Protein AF-A0A8H9ZBT8-F1 (afdb_monomer)

Radius of gyration: 23.03 Å; Cα contacts (8 Å, |Δi|>4): 481; chains: 1; bounding box: 63×52×61 Å

Secondary structure (DSSP, 8-state):
-HHHHHHHHHHHHHHHHHH---BHHHHHHHHIIIIIS-TT--SHHHHHHHHHHHHHHS--SSEEEEEE----S---EEEE--S-S-S---HHHHHHHHHHHHHHHHHHHHHHH-EEEEEEEE--SSSS-SEEEEEE--TT-SSHHHHH---EEEEEEHHHHHHHHHHHT-SSHHHHHHHHHHHHGGGTTTHHHHHHS-GGGTTTT-EEEEEEETTEEEEEEEEEEEPTTSSEEEEEEEEEEEEGGGS-TT----HHHHHHHHHHHHHHT-TTHHHHHHHHHHHHHHHHTSTT--EEEEEETTEEEEHHHHHHHHHHTPPP-------PPPPP----

pLDDT: mean 77.84, std 13.27, range [34.19, 95.75]

Nearest PDB structures (foldseek):
  3u0k-assembly1_B  TM=3.428E-01  e=1.970E+00  Entacmaea quadricolor
  1kzg-assembly1_A  TM=2.988E-01  e=3.067E+00  Mus musculus
  4k4h-assembly4_M  TM=2.087E-01  e=1.669E+00  Homo sapiens

Solvent-accessible surface area (backbone atoms only — not comparable to full-atom values): 19100 Å² total; per-residue (Å²): 122,70,65,64,44,52,52,51,17,47,51,39,42,54,50,44,60,67,69,53,68,21,31,44,69,62,49,51,51,53,48,41,62,69,61,66,70,45,97,80,59,82,45,48,68,52,42,53,52,50,48,56,53,48,62,74,74,40,89,65,59,38,53,73,44,82,35,72,43,44,87,63,92,71,62,56,74,44,66,43,56,84,70,75,88,79,64,89,68,50,74,69,54,52,50,51,49,53,51,50,51,52,52,46,53,51,49,51,52,53,39,76,65,31,63,43,56,40,33,45,22,36,53,78,52,84,72,71,63,73,30,35,33,32,34,51,77,51,55,80,45,92,45,61,69,52,43,64,61,64,52,53,58,31,34,42,34,54,70,31,46,26,51,41,20,44,74,71,65,49,85,43,50,66,60,35,46,63,49,48,54,68,39,54,59,60,50,72,65,47,37,59,27,65,71,69,49,66,65,91,78,34,58,98,80,31,39,67,35,52,40,45,33,95,66,25,32,37,36,31,37,38,40,78,43,80,35,101,78,75,47,77,32,54,44,32,40,42,71,36,64,45,52,52,90,73,44,56,96,91,43,74,68,49,64,65,62,56,49,50,41,52,51,46,32,44,48,73,46,40,94,56,33,69,65,52,50,52,49,52,49,51,54,52,52,56,46,61,69,36,90,68,42,78,45,51,30,28,35,58,80,90,42,78,41,58,38,65,62,54,50,52,52,52,72,68,69,62,79,63,80,46,66,73,75,78,78,70,75,72,77,76,77,76,77,127

Foldseek 3Di:
DLVVLLVLLLVQLVVQVVQQDFAPVVVLVVLCVLQVPDPPQQALVSSVVSVVVCVVVDPHSWDKDKEQLLDDLDKDKDFDFPDDPPDPDDPVRVVVVVVSVVVVVVSLVVSRPDIWMWIWHAYPDVPPPQKIFIWTQPSPDNDSVRRSPIDGLEIHHSVQLSVQCSPVVDNHSVVSVLQVVNQSSLSVLCQLLQVPPDQVQADPFAAWAWTDTPFWTWTKGWDWDQPPVRRTDIYIYGPHTDGPVRADPVQDDDPVVVQLLSSLSSLLSDPCNVVVLVVLVVVQVVSVPDPRGPFMWIDGSNDTDGSVVSSVSNVVSDRDGRDRPPPDPDPDPPPD

Sequence (336 aa):
MTNEKEVKAKTIVAQGLRDWRGTYTAFQEFAAQLLGSRKRITTVDKREDALRKALKTRKSDFFVQEVAFNFSRSMPIEGISNAPDDTPSSKAQQQRSAENEHKLNRHLHQVNTRRTHAFVVKNDSPTPANVLLVMIFKTHGTNTRELLSNHSVATISFHCLERIVERLGVETIEAAIKEILPALVWLESSGSELAVRPPYSFAAGGMKRHIPTPNGALLLTTTVAPSYYGKPQQDCTLVTWIHEKQFKKSQRVTRREFIFTHMVNYWLSDPNRTASLEGLRNDILAIESSHGVEEVTINLHGERFPAREFLAALEKGEYLDYVIDFERDAPAKRTA

Mean predicted aligned error: 10.09 Å

Structure (mmCIF, N/CA/C/O backbone):
data_AF-A0A8H9ZBT8-F1
#
_entry.id   AF-A0A8H9ZBT8-F1
#
loop_
_atom_site.group_PDB
_atom_site.id
_atom_site.type_symbol
_atom_site.label_atom_id
_atom_site.label_alt_id
_atom_site.label_comp_id
_atom_site.label_asym_id
_atom_site.label_entity_id
_atom_site.label_seq_id
_atom_site.pdbx_PDB_ins_code
_atom_site.Cartn_x
_atom_site.Cartn_y
_atom_site.Cartn_z
_atom_site.occupancy
_atom_site.B_iso_or_equiv
_atom_site.auth_seq_id
_atom_site.auth_comp_id
_atom_site.auth_asym_id
_atom_site.auth_atom_id
_atom_site.pdbx_PDB_model_num
ATOM 1 N N . MET A 1 1 ? -35.266 2.927 2.955 1.00 51.59 1 MET A N 1
ATOM 2 C CA . MET A 1 1 ? -34.438 1.697 2.979 1.00 51.59 1 MET A CA 1
ATOM 3 C C . MET A 1 1 ? -32.944 1.942 3.234 1.00 51.59 1 MET A C 1
ATOM 5 O O . MET A 1 1 ? -32.294 1.037 3.732 1.00 51.59 1 MET A O 1
ATOM 9 N N . THR A 1 2 ? -32.375 3.122 2.953 1.00 59.84 2 THR A N 1
ATOM 10 C CA . THR A 1 2 ? -30.961 3.463 3.256 1.00 59.84 2 THR A CA 1
ATOM 11 C C . THR A 1 2 ? -30.655 3.591 4.756 1.00 59.84 2 THR A C 1
ATOM 13 O O . THR A 1 2 ? -29.597 3.166 5.199 1.00 59.84 2 THR A O 1
ATOM 16 N N . ASN A 1 3 ? -31.605 4.084 5.556 1.00 77.25 3 ASN A N 1
ATOM 17 C CA . ASN A 1 3 ? -31.370 4.391 6.974 1.00 77.25 3 ASN A CA 1
ATOM 18 C C . ASN A 1 3 ? -31.152 3.140 7.859 1.00 77.25 3 ASN A C 1
ATOM 20 O O . ASN A 1 3 ? -30.338 3.152 8.773 1.00 77.25 3 ASN A O 1
ATOM 24 N N . GLU A 1 4 ? -31.825 2.022 7.565 1.00 85.62 4 GLU A N 1
ATOM 25 C CA . GLU A 1 4 ? -31.672 0.772 8.336 1.00 85.62 4 GLU A CA 1
ATOM 26 C C . GLU A 1 4 ? -30.294 0.126 8.141 1.00 85.62 4 GLU A C 1
ATOM 28 O O . GLU A 1 4 ? -29.705 -0.387 9.093 1.00 85.62 4 GLU A O 1
ATOM 33 N N . LYS A 1 5 ? -29.756 0.177 6.914 1.00 87.56 5 LYS A N 1
ATOM 34 C CA . LYS A 1 5 ? -28.416 -0.345 6.610 1.00 87.56 5 LYS A CA 1
ATOM 35 C C . LYS A 1 5 ? -27.331 0.482 7.288 1.00 87.56 5 LYS A C 1
ATOM 37 O O . LYS A 1 5 ? -26.413 -0.095 7.866 1.00 87.56 5 LYS A O 1
ATOM 42 N N . GLU A 1 6 ? -27.469 1.806 7.265 1.00 89.62 6 GLU A N 1
ATOM 43 C CA . GLU A 1 6 ? -26.547 2.721 7.937 1.00 89.62 6 GLU A CA 1
ATOM 44 C C . GLU A 1 6 ? -26.527 2.484 9.455 1.00 89.62 6 GLU A C 1
ATOM 46 O O . GLU A 1 6 ? -25.457 2.342 10.049 1.00 89.62 6 GLU A O 1
ATOM 51 N N . VAL A 1 7 ? -27.702 2.367 10.087 1.00 92.81 7 VAL A N 1
ATOM 52 C CA . VAL A 1 7 ? -27.806 2.068 11.525 1.00 92.81 7 VAL A CA 1
ATOM 53 C C . VAL A 1 7 ? -27.163 0.719 11.848 1.00 92.81 7 VAL A C 1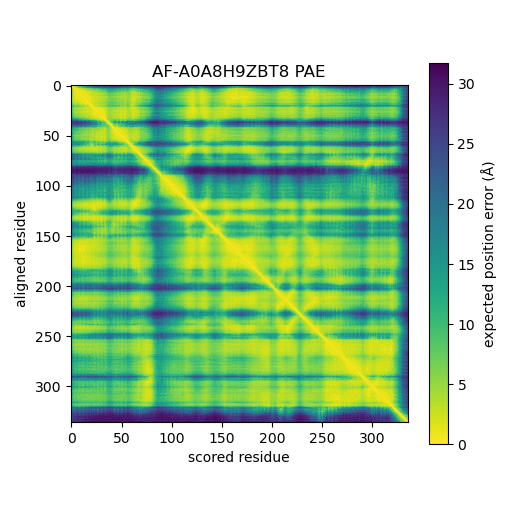
ATOM 55 O O . VAL A 1 7 ? -26.342 0.645 12.762 1.00 92.81 7 VAL A O 1
ATOM 58 N N . LYS A 1 8 ? -27.460 -0.330 11.068 1.00 94.44 8 LYS A N 1
ATOM 59 C CA . LYS A 1 8 ? -26.851 -1.656 11.253 1.00 94.44 8 LYS A CA 1
ATOM 60 C C . LYS A 1 8 ? -25.324 -1.593 11.149 1.00 94.44 8 LYS A C 1
ATOM 62 O O . LYS A 1 8 ? -24.638 -2.177 11.986 1.00 94.44 8 LYS A O 1
ATOM 67 N N . ALA A 1 9 ? -24.791 -0.870 10.164 1.00 94.75 9 ALA A N 1
ATOM 68 C CA . ALA A 1 9 ? -23.352 -0.729 9.974 1.00 94.75 9 ALA A CA 1
ATOM 69 C C . ALA A 1 9 ? -22.674 -0.031 11.162 1.00 94.75 9 ALA A C 1
ATOM 71 O O . ALA A 1 9 ? -21.680 -0.539 11.683 1.00 94.75 9 ALA A O 1
ATOM 72 N N . LYS A 1 10 ? -23.259 1.067 11.656 1.00 95.19 10 LYS A N 1
ATOM 73 C CA . LYS A 1 10 ? -22.793 1.753 12.872 1.00 95.19 10 LYS A CA 1
ATOM 74 C C . LYS A 1 10 ? -22.819 0.838 14.091 1.00 95.19 10 LYS A C 1
ATOM 76 O O . LYS A 1 10 ? -21.866 0.833 14.864 1.00 95.19 10 LYS A O 1
ATOM 81 N N . THR A 1 11 ? -23.868 0.029 14.262 1.00 95.00 11 THR A N 1
ATOM 82 C CA . THR A 1 11 ? -23.955 -0.937 15.368 1.00 95.00 11 THR A CA 1
ATOM 83 C C . THR A 1 11 ? -22.865 -2.003 15.288 1.00 95.00 11 THR A C 1
ATOM 85 O O . THR A 1 11 ? -22.221 -2.272 16.301 1.00 95.00 11 THR A O 1
ATOM 88 N N . ILE A 1 12 ? -22.618 -2.574 14.104 1.00 95.75 12 ILE A N 1
ATOM 89 C CA . ILE A 1 12 ? -21.541 -3.555 13.885 1.00 95.75 12 ILE A CA 1
ATOM 90 C C . ILE A 1 12 ? -20.184 -2.939 14.235 1.00 95.75 12 ILE A C 1
ATOM 92 O O . ILE A 1 12 ? -19.406 -3.539 14.976 1.00 95.75 12 ILE A O 1
ATOM 96 N N . VAL A 1 13 ? -19.917 -1.724 13.746 1.00 94.31 13 VAL A N 1
ATOM 97 C CA . VAL A 1 13 ? -18.649 -1.031 13.998 1.00 94.31 13 VAL A CA 1
ATOM 98 C C . VAL A 1 13 ? -18.485 -0.698 15.477 1.00 94.31 13 VAL A C 1
ATOM 100 O O . VAL A 1 13 ? -17.463 -1.035 16.067 1.00 94.31 13 VAL A O 1
ATOM 103 N N . ALA A 1 14 ? -19.505 -0.122 16.113 1.00 93.25 14 ALA A N 1
ATOM 104 C CA . ALA A 1 14 ? -19.476 0.194 17.536 1.00 93.25 14 ALA A CA 1
ATOM 105 C C . ALA A 1 14 ? -19.292 -1.057 18.410 1.00 93.25 14 ALA A C 1
ATOM 107 O O . ALA A 1 14 ? -18.534 -1.017 19.378 1.00 93.25 14 ALA A O 1
ATOM 108 N N . GLN A 1 15 ? -19.951 -2.173 18.078 1.00 92.38 15 GLN A N 1
ATOM 109 C CA . GLN A 1 15 ? -19.767 -3.435 18.791 1.00 92.38 15 GLN A CA 1
ATOM 110 C C . GLN A 1 15 ? -18.338 -3.958 18.626 1.00 92.38 15 GLN A C 1
ATOM 112 O O . GLN A 1 15 ? -17.660 -4.175 19.626 1.00 92.38 15 GLN A O 1
ATOM 117 N N . GLY A 1 16 ? -17.850 -4.060 17.386 1.00 90.94 16 GLY A N 1
ATOM 118 C CA . GLY A 1 16 ? -16.492 -4.529 17.115 1.00 90.94 16 GLY A CA 1
ATOM 119 C C . GLY A 1 16 ? -15.426 -3.684 17.818 1.00 90.94 16 GLY A C 1
ATOM 120 O O . GLY A 1 16 ? -14.489 -4.222 18.394 1.00 90.94 16 GLY A O 1
ATOM 121 N N . LEU A 1 17 ? -15.594 -2.359 17.857 1.00 89.56 17 LEU A N 1
ATOM 122 C CA . LEU A 1 17 ? -14.667 -1.440 18.530 1.00 89.56 17 LEU A CA 1
ATOM 123 C C . LEU A 1 17 ? -14.730 -1.483 20.064 1.00 89.56 17 LEU A C 1
ATOM 125 O O . LEU A 1 17 ? -13.748 -1.108 20.718 1.00 89.56 17 LEU A O 1
ATOM 129 N N . ARG A 1 18 ? -15.870 -1.885 20.643 1.00 87.94 18 ARG A N 1
ATOM 130 C CA . ARG A 1 18 ? -15.997 -2.161 22.085 1.00 87.94 18 ARG A CA 1
ATOM 131 C C . ARG A 1 18 ? -15.272 -3.446 22.459 1.00 87.94 18 ARG A C 1
ATOM 133 O O . ARG A 1 18 ? -14.602 -3.479 23.487 1.00 87.94 18 ARG A O 1
ATOM 140 N N . ASP A 1 19 ? -15.371 -4.456 21.604 1.00 86.50 19 ASP A N 1
ATOM 141 C CA . ASP A 1 19 ? -14.730 -5.754 21.815 1.00 86.50 19 ASP A CA 1
ATOM 142 C C . ASP A 1 19 ? -13.229 -5.731 21.465 1.00 86.50 19 ASP A C 1
ATOM 144 O O . ASP A 1 19 ? -12.475 -6.610 21.888 1.00 86.50 19 ASP A O 1
ATOM 148 N N . TRP A 1 20 ? -12.771 -4.699 20.745 1.00 87.75 20 TRP A N 1
ATOM 149 C CA . TRP A 1 20 ? -11.373 -4.507 20.367 1.00 87.75 20 TRP A CA 1
ATOM 150 C C . TRP A 1 20 ? -10.491 -4.144 21.563 1.00 87.75 20 TRP A C 1
ATOM 152 O O . TRP A 1 20 ? -10.531 -3.023 22.078 1.00 87.75 20 TRP A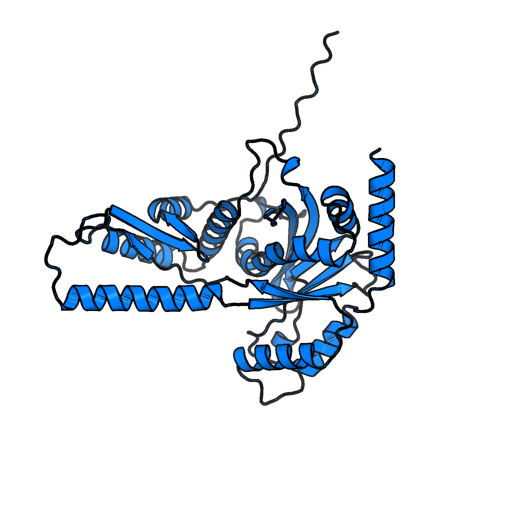 O 1
ATOM 162 N N . ARG A 1 21 ? -9.648 -5.089 21.984 1.00 83.44 21 ARG A N 1
ATOM 163 C CA . ARG A 1 21 ? -8.762 -4.927 23.149 1.00 83.44 21 ARG A CA 1
ATOM 164 C C . ARG A 1 21 ? -7.388 -4.378 22.799 1.00 83.44 21 ARG A C 1
ATOM 166 O O . ARG A 1 21 ? -6.763 -3.715 23.619 1.00 83.44 21 ARG A O 1
ATOM 173 N N . GLY A 1 22 ? -6.915 -4.640 21.588 1.00 87.00 22 GLY A N 1
ATOM 174 C CA . GLY A 1 22 ? -5.563 -4.305 21.188 1.00 87.00 22 GLY A CA 1
ATOM 175 C C . GLY A 1 22 ? -5.353 -2.811 20.956 1.00 87.00 22 GLY A C 1
ATOM 176 O O . GLY A 1 22 ? -5.831 -2.279 19.954 1.00 87.00 22 GLY A O 1
ATOM 177 N N . THR A 1 23 ? -4.597 -2.150 21.835 1.00 90.06 23 THR A N 1
ATOM 178 C CA . THR A 1 23 ? -4.206 -0.735 21.711 1.00 90.06 23 THR A CA 1
ATOM 179 C C . THR A 1 23 ? -2.813 -0.523 21.106 1.00 90.06 23 THR A C 1
ATOM 181 O O . THR A 1 23 ? -1.994 -1.438 21.019 1.00 90.06 23 THR A O 1
ATOM 184 N N . TYR A 1 24 ? -2.510 0.706 20.696 1.00 88.25 24 TYR A N 1
ATOM 185 C CA . TYR A 1 24 ? -1.180 1.059 20.205 1.00 88.25 24 TYR A CA 1
ATOM 186 C C . TYR A 1 24 ? -0.081 0.845 21.257 1.00 88.25 24 TYR A C 1
ATOM 188 O O . TYR A 1 24 ? 0.950 0.254 20.932 1.00 88.25 24 TYR A O 1
ATOM 196 N N . THR A 1 25 ? -0.315 1.217 22.520 1.00 88.38 25 THR A N 1
ATOM 197 C CA . THR A 1 25 ? 0.651 0.985 23.611 1.00 88.38 25 THR A CA 1
ATOM 198 C C . THR A 1 25 ? 0.986 -0.498 23.772 1.00 88.38 25 THR A C 1
ATOM 200 O O . THR A 1 25 ? 2.156 -0.881 23.767 1.00 88.38 25 THR A O 1
ATOM 203 N N . ALA A 1 26 ? -0.027 -1.367 23.818 1.00 89.00 26 ALA A N 1
ATOM 204 C CA . ALA A 1 26 ? 0.198 -2.802 23.973 1.00 89.00 26 ALA A CA 1
ATOM 205 C C . ALA A 1 26 ? 0.913 -3.414 22.745 1.00 89.00 26 ALA A C 1
ATOM 207 O O . ALA A 1 26 ? 1.705 -4.351 22.876 1.00 89.00 26 ALA A O 1
ATOM 208 N N . PHE A 1 27 ? 0.704 -2.858 21.545 1.00 88.25 27 PHE A N 1
ATOM 209 C CA . PHE A 1 27 ? 1.478 -3.233 20.360 1.00 88.25 27 PHE A CA 1
ATOM 210 C C . PHE A 1 27 ? 2.952 -2.819 20.474 1.00 88.25 27 PHE A C 1
ATOM 212 O O . PHE A 1 27 ? 3.837 -3.600 20.115 1.00 88.25 27 PHE A O 1
ATOM 219 N N . GLN A 1 28 ? 3.243 -1.623 20.996 1.00 85.06 28 GLN A N 1
ATOM 220 C CA . GLN A 1 28 ? 4.621 -1.186 21.232 1.00 85.06 28 GLN A CA 1
ATOM 221 C C . GLN A 1 28 ? 5.340 -2.097 22.234 1.00 85.06 28 GLN A C 1
ATOM 223 O O . GLN A 1 28 ? 6.484 -2.488 21.991 1.00 85.06 28 GLN A O 1
ATOM 228 N N . GLU A 1 29 ? 4.668 -2.500 23.313 1.00 86.62 29 GLU A N 1
ATOM 229 C CA . GLU A 1 29 ? 5.202 -3.465 24.279 1.00 86.62 29 GLU A CA 1
ATOM 230 C C . GLU A 1 29 ? 5.464 -4.831 23.636 1.00 86.62 29 GLU A C 1
ATOM 232 O O . GLU A 1 29 ? 6.538 -5.412 23.820 1.00 86.62 29 GLU A O 1
ATOM 237 N N . PHE A 1 30 ? 4.523 -5.329 22.827 1.00 85.44 30 PHE A N 1
ATOM 238 C CA . PHE A 1 30 ? 4.699 -6.562 22.062 1.00 85.44 30 PHE A CA 1
ATOM 239 C C . PHE A 1 30 ? 5.928 -6.486 21.140 1.00 85.44 30 PHE A C 1
ATOM 241 O O . PHE A 1 30 ? 6.765 -7.396 21.141 1.00 85.44 30 PHE A O 1
ATOM 248 N N . ALA A 1 31 ? 6.088 -5.382 20.405 1.00 82.12 31 ALA A N 1
ATOM 249 C CA . ALA A 1 31 ? 7.236 -5.151 19.534 1.00 82.12 31 ALA A CA 1
ATOM 250 C C . ALA A 1 31 ? 8.559 -5.083 20.312 1.00 82.12 31 ALA A C 1
ATOM 252 O O . ALA A 1 31 ? 9.543 -5.716 19.915 1.00 82.12 31 ALA A O 1
ATOM 253 N N . ALA A 1 32 ? 8.580 -4.374 21.444 1.00 80.69 32 ALA A N 1
ATOM 254 C CA . ALA A 1 32 ? 9.739 -4.271 22.326 1.00 80.69 32 ALA A CA 1
ATOM 255 C C . ALA A 1 32 ? 10.151 -5.630 22.900 1.00 80.69 32 ALA A C 1
ATOM 257 O O . ALA A 1 32 ? 11.335 -5.971 22.899 1.00 80.69 32 ALA A O 1
ATOM 258 N N . GLN A 1 33 ? 9.191 -6.453 23.322 1.00 81.31 33 GLN A N 1
ATOM 259 C CA . GLN A 1 33 ? 9.476 -7.803 23.804 1.00 81.31 33 GLN A CA 1
ATOM 260 C C . GLN A 1 33 ? 10.058 -8.692 22.704 1.00 81.31 33 GLN A C 1
ATOM 262 O O . GLN A 1 33 ? 10.997 -9.449 22.962 1.00 81.31 33 GLN A O 1
ATOM 267 N N . LEU A 1 34 ? 9.530 -8.602 21.482 1.00 78.69 34 LEU A N 1
ATOM 268 C CA . LEU A 1 34 ? 9.963 -9.436 20.366 1.00 78.69 34 LEU A CA 1
ATOM 269 C C . LEU A 1 34 ? 11.353 -9.045 19.839 1.00 78.69 34 LEU A C 1
ATOM 271 O O . LEU A 1 34 ? 12.187 -9.922 19.600 1.00 78.69 34 LEU A O 1
ATOM 275 N N . LEU A 1 35 ? 11.598 -7.742 19.664 1.00 73.00 35 LEU A N 1
ATOM 276 C CA . LEU A 1 35 ? 12.771 -7.208 18.960 1.00 73.00 35 LEU A CA 1
ATOM 277 C C . LEU A 1 35 ? 13.824 -6.595 19.890 1.00 73.00 35 LEU A C 1
ATOM 279 O O . LEU A 1 35 ? 15.009 -6.614 19.566 1.00 73.00 35 LEU A O 1
ATOM 283 N N . GLY A 1 36 ? 13.425 -6.083 21.054 1.00 62.28 36 GLY A N 1
ATOM 284 C CA . GLY A 1 36 ? 14.324 -5.428 22.009 1.00 62.28 36 GLY A CA 1
ATOM 285 C C . GLY A 1 36 ? 15.162 -6.392 22.852 1.00 62.28 36 GLY A C 1
ATOM 286 O O . GLY A 1 36 ? 16.247 -6.032 23.300 1.00 62.28 36 GLY A O 1
ATOM 287 N N . SER A 1 37 ? 14.701 -7.631 23.048 1.00 55.72 37 SER A N 1
ATOM 288 C CA . SER A 1 37 ? 15.274 -8.551 24.045 1.00 55.72 37 SER A CA 1
ATOM 289 C C . SER A 1 37 ? 16.253 -9.601 23.493 1.00 55.72 37 SER A C 1
ATOM 291 O O . SER A 1 37 ? 16.840 -10.359 24.266 1.00 55.72 37 SER A O 1
ATOM 293 N N . ARG A 1 38 ? 16.475 -9.688 22.171 1.00 58.94 38 ARG A N 1
ATOM 294 C CA . ARG A 1 38 ? 17.192 -10.834 21.574 1.00 58.94 38 ARG A CA 1
ATOM 295 C C . ARG A 1 38 ? 18.427 -10.437 20.767 1.00 58.94 38 ARG A C 1
ATOM 297 O O . ARG A 1 38 ? 18.369 -10.314 19.548 1.00 58.94 38 ARG A O 1
ATOM 304 N N . LYS A 1 39 ? 19.595 -10.440 21.430 1.00 56.28 39 LYS A N 1
ATOM 305 C CA . LYS A 1 39 ? 20.943 -10.326 20.813 1.00 56.28 39 LYS A CA 1
ATOM 306 C C . LYS A 1 39 ? 21.209 -11.312 19.650 1.00 56.28 39 LYS A C 1
ATOM 308 O O . LYS A 1 39 ? 22.170 -11.135 18.915 1.00 56.28 39 LYS A O 1
ATOM 313 N N . ARG A 1 40 ? 20.389 -12.364 19.484 1.00 58.47 40 ARG A N 1
ATOM 314 C CA . ARG A 1 40 ? 20.555 -13.433 18.475 1.00 58.47 40 ARG A CA 1
ATOM 315 C C . ARG A 1 40 ? 19.669 -13.296 17.226 1.00 58.47 40 ARG A C 1
ATOM 317 O O . ARG A 1 40 ? 19.820 -14.099 16.305 1.00 58.47 40 ARG A O 1
ATOM 324 N N . ILE A 1 41 ? 18.755 -12.322 17.171 1.00 67.62 41 ILE A N 1
ATOM 325 C CA . ILE A 1 41 ? 17.895 -12.095 15.998 1.00 67.62 41 ILE A CA 1
ATOM 326 C C . ILE A 1 41 ? 18.494 -10.982 15.124 1.00 67.62 41 ILE A C 1
ATOM 328 O O . ILE A 1 41 ? 18.057 -9.830 15.125 1.00 67.62 41 ILE A O 1
ATOM 332 N N . THR A 1 42 ? 19.540 -11.341 14.386 1.00 69.81 42 THR A N 1
ATOM 333 C CA . THR A 1 42 ? 20.330 -10.398 13.582 1.00 69.81 42 THR A CA 1
ATOM 334 C C . THR A 1 42 ? 19.860 -10.264 12.136 1.00 69.81 42 THR A C 1
ATOM 336 O O . THR A 1 42 ? 20.153 -9.251 11.511 1.00 69.81 42 THR A O 1
ATOM 339 N N . THR A 1 43 ? 19.125 -11.244 11.602 1.00 75.38 43 THR A N 1
ATOM 340 C CA . THR A 1 43 ? 18.682 -11.262 10.198 1.00 75.38 43 THR A CA 1
ATOM 341 C C . THR A 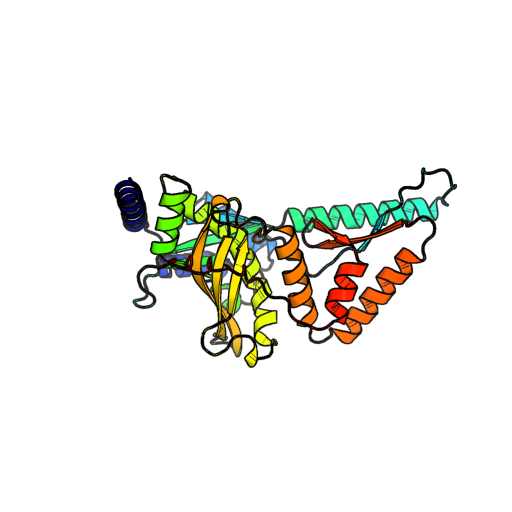1 43 ? 17.180 -11.030 10.076 1.00 75.38 43 THR A C 1
ATOM 343 O O . THR A 1 43 ? 16.427 -11.370 10.989 1.00 75.38 43 THR A O 1
ATOM 346 N N . VAL A 1 44 ? 16.749 -10.484 8.934 1.00 74.25 44 VAL A N 1
ATOM 347 C CA . VAL A 1 44 ? 15.331 -10.274 8.589 1.00 74.25 44 VAL A CA 1
ATOM 348 C C . VAL A 1 44 ? 14.540 -11.576 8.738 1.00 74.25 44 VAL A C 1
ATOM 350 O O . VAL A 1 44 ? 13.566 -11.605 9.483 1.00 74.25 44 VAL A O 1
ATOM 353 N N . ASP A 1 45 ? 15.029 -12.676 8.160 1.00 76.38 45 ASP A N 1
ATOM 354 C CA . ASP A 1 45 ? 14.353 -13.981 8.214 1.00 76.38 45 ASP A CA 1
ATOM 355 C C . ASP A 1 45 ? 14.136 -14.471 9.650 1.00 76.38 45 ASP A C 1
ATOM 357 O O . ASP A 1 45 ? 13.050 -14.916 10.015 1.00 76.38 45 ASP A O 1
ATOM 361 N N . LYS A 1 46 ? 15.142 -14.315 10.523 1.00 80.81 46 LYS A N 1
ATOM 362 C CA . LYS A 1 46 ? 15.010 -14.689 11.939 1.00 80.81 46 LYS A CA 1
ATOM 363 C C . LYS A 1 46 ? 13.992 -13.811 12.672 1.00 80.81 46 LYS A C 1
ATOM 365 O O . LYS A 1 46 ? 13.386 -14.285 13.634 1.00 80.81 46 LYS A O 1
ATOM 370 N N . ARG A 1 47 ? 13.832 -12.541 12.272 1.00 78.62 47 ARG A N 1
ATOM 371 C CA . ARG A 1 47 ? 12.834 -11.615 12.846 1.00 78.62 47 ARG A CA 1
ATOM 372 C C . ARG A 1 47 ? 11.430 -12.028 12.429 1.00 78.62 47 ARG A C 1
ATOM 374 O O . ARG A 1 47 ? 10.579 -12.172 13.302 1.00 78.62 47 ARG A O 1
ATOM 381 N N . GLU A 1 48 ? 11.222 -12.293 11.142 1.00 79.44 48 GLU A N 1
ATOM 382 C CA . GLU A 1 48 ? 9.951 -12.793 10.600 1.00 79.44 48 GLU A CA 1
ATOM 383 C C . GLU A 1 48 ? 9.555 -14.137 11.234 1.00 79.44 48 GLU A C 1
ATOM 385 O O . GLU A 1 48 ? 8.427 -14.310 11.695 1.00 79.44 48 GLU A O 1
ATOM 390 N N . ASP A 1 49 ? 10.497 -15.075 11.369 1.00 81.12 49 ASP A N 1
ATOM 391 C CA . ASP A 1 49 ? 10.243 -16.364 12.019 1.00 81.12 49 ASP A CA 1
ATOM 392 C C . ASP A 1 49 ? 9.889 -16.219 13.502 1.00 81.12 49 ASP A C 1
ATOM 394 O O . ASP A 1 49 ? 9.012 -16.921 14.019 1.00 81.12 49 ASP A O 1
ATOM 398 N N . ALA A 1 50 ? 10.569 -15.318 14.215 1.00 82.56 50 ALA A N 1
ATOM 399 C CA . ALA A 1 50 ? 10.251 -15.031 15.607 1.00 82.56 50 ALA A CA 1
ATOM 400 C C . ALA A 1 50 ? 8.854 -14.415 15.742 1.00 82.56 50 ALA A C 1
ATOM 402 O O . ALA A 1 50 ? 8.114 -14.815 16.644 1.00 82.56 50 ALA A O 1
ATOM 403 N N . LEU A 1 51 ? 8.486 -13.502 14.839 1.00 83.50 51 LEU A N 1
ATOM 404 C CA . LEU A 1 51 ? 7.156 -12.905 14.780 1.00 83.50 51 LEU A CA 1
ATOM 405 C C . LEU A 1 51 ? 6.088 -13.976 14.550 1.00 83.50 51 LEU A C 1
ATOM 407 O O . LEU A 1 51 ? 5.182 -14.118 15.369 1.00 83.50 51 LEU A O 1
ATOM 411 N N . ARG A 1 52 ? 6.244 -14.817 13.521 1.00 84.44 52 ARG A N 1
ATOM 412 C CA . ARG A 1 52 ? 5.325 -15.931 13.227 1.00 84.44 52 ARG A CA 1
ATOM 413 C C . ARG A 1 52 ? 5.154 -16.875 14.418 1.00 84.44 52 ARG A C 1
ATOM 415 O O . ARG A 1 52 ? 4.037 -17.281 14.734 1.00 84.44 52 ARG A O 1
ATOM 422 N N . LYS A 1 53 ? 6.243 -17.217 15.118 1.00 85.44 53 LYS A N 1
ATOM 423 C CA . LYS A 1 53 ? 6.185 -18.044 16.339 1.00 85.44 53 LYS A CA 1
ATOM 424 C C . LYS A 1 53 ? 5.449 -17.341 17.480 1.00 85.44 53 LYS A C 1
ATOM 426 O O . LYS A 1 53 ? 4.673 -17.985 18.184 1.00 85.44 53 LYS A O 1
ATOM 431 N N . ALA A 1 54 ? 5.667 -16.040 17.666 1.00 84.56 54 ALA A N 1
ATOM 432 C CA . ALA A 1 54 ? 4.990 -15.265 18.702 1.00 84.56 54 ALA A CA 1
ATOM 433 C C . ALA A 1 54 ? 3.477 -15.190 18.449 1.00 84.56 54 ALA A C 1
ATOM 435 O O . ALA A 1 54 ? 2.700 -15.435 19.366 1.00 84.56 54 ALA A O 1
ATOM 436 N N . LEU A 1 55 ? 3.063 -14.957 17.200 1.00 83.75 55 LEU A N 1
ATOM 437 C CA . LEU A 1 55 ? 1.649 -14.897 16.811 1.00 83.75 55 LEU A CA 1
ATOM 438 C C . LEU A 1 55 ? 0.927 -16.247 16.929 1.00 83.75 55 LEU A C 1
ATOM 440 O O . LEU A 1 55 ? -0.264 -16.279 17.210 1.00 83.75 55 LEU A O 1
ATOM 444 N N . LYS A 1 56 ? 1.635 -17.372 16.755 1.00 81.75 56 LYS A N 1
ATOM 445 C CA . LYS A 1 56 ? 1.066 -18.716 16.975 1.00 81.75 56 LYS A CA 1
ATOM 446 C C . LYS A 1 56 ? 0.891 -19.068 18.451 1.00 81.75 56 LYS A C 1
ATOM 448 O O . LYS A 1 56 ? 0.025 -19.866 18.787 1.00 81.75 56 LYS A O 1
ATOM 453 N N . THR A 1 57 ? 1.749 -18.537 19.318 1.00 74.75 57 THR A N 1
ATOM 454 C CA . THR A 1 57 ? 1.802 -18.918 20.740 1.00 74.75 57 THR A CA 1
ATOM 455 C C . THR A 1 57 ? 1.028 -17.971 21.646 1.00 74.75 57 THR A C 1
ATOM 457 O O . THR A 1 57 ? 0.596 -18.379 22.720 1.00 74.75 57 THR A O 1
ATOM 460 N N . ARG A 1 58 ? 0.836 -16.717 21.233 1.00 68.06 58 ARG A N 1
ATOM 461 C CA . ARG A 1 58 ? 0.087 -15.711 21.984 1.00 68.06 58 ARG A CA 1
ATOM 462 C C . ARG A 1 58 ? -1.191 -15.372 21.234 1.00 68.06 58 ARG A C 1
ATOM 464 O O . ARG A 1 58 ? -1.133 -14.982 20.071 1.00 68.06 58 ARG A O 1
ATOM 471 N N . LYS A 1 59 ? -2.339 -15.465 21.909 1.00 66.19 59 LYS A N 1
ATOM 472 C CA . LYS A 1 59 ? -3.568 -14.854 21.399 1.00 66.19 59 LYS A CA 1
ATOM 473 C C . LYS A 1 59 ? -3.322 -13.344 21.357 1.00 66.19 59 LYS A C 1
ATOM 475 O O . LYS A 1 59 ? -3.082 -12.736 22.393 1.00 66.19 59 LYS A O 1
ATOM 480 N N . SER A 1 60 ? -3.267 -12.782 20.155 1.00 66.44 60 SER A N 1
ATOM 481 C CA . SER A 1 60 ? -3.078 -11.347 19.960 1.00 66.44 60 SER A CA 1
ATOM 482 C C . SER A 1 60 ? -4.380 -10.627 20.297 1.00 66.44 60 SER A C 1
ATOM 484 O O . SER A 1 60 ? -5.430 -10.991 19.770 1.00 66.44 60 SER A O 1
ATOM 486 N N . ASP A 1 61 ? -4.307 -9.602 21.144 1.00 82.62 61 ASP A N 1
ATOM 487 C CA . ASP A 1 61 ? -5.432 -8.687 21.383 1.00 82.62 61 ASP A CA 1
ATOM 488 C C . ASP A 1 61 ? -5.655 -7.729 20.197 1.00 82.62 61 ASP A C 1
ATOM 490 O O . ASP A 1 61 ? -6.682 -7.056 20.116 1.00 82.62 61 ASP A O 1
ATOM 494 N N . PHE A 1 62 ? -4.701 -7.676 19.263 1.00 85.81 62 PHE A N 1
ATOM 495 C CA . PHE A 1 62 ? -4.769 -6.918 18.013 1.00 85.81 62 PHE A CA 1
ATOM 496 C C . PHE A 1 62 ? -5.164 -7.828 16.851 1.00 85.81 62 PHE A C 1
ATOM 498 O O . PHE A 1 62 ? -4.754 -8.994 16.802 1.00 85.81 62 PHE A O 1
ATOM 505 N N . PHE A 1 63 ? -5.853 -7.272 15.856 1.00 88.88 63 PHE A N 1
ATOM 506 C CA . PHE A 1 63 ? -6.018 -7.950 14.576 1.00 88.88 63 PHE A CA 1
ATOM 507 C C . PHE A 1 63 ? -4.688 -7.980 13.827 1.00 88.88 63 PHE A C 1
ATOM 509 O O . PHE A 1 63 ? -3.997 -6.965 13.725 1.00 88.88 63 PHE A O 1
ATOM 516 N N . VAL A 1 64 ? -4.349 -9.146 13.287 1.00 88.25 64 VAL A N 1
ATOM 517 C CA . VAL A 1 64 ? -3.138 -9.361 12.499 1.00 88.25 64 VAL A CA 1
ATOM 518 C C . VAL A 1 64 ? -3.487 -10.101 11.219 1.00 88.25 64 VAL A C 1
ATOM 520 O O . VAL A 1 64 ? -4.244 -11.073 11.232 1.00 88.25 64 VAL A O 1
ATOM 523 N N . GLN A 1 65 ? -2.912 -9.649 10.113 1.00 87.44 65 GLN A N 1
ATOM 524 C CA . GLN A 1 65 ? -3.041 -10.307 8.825 1.00 87.44 65 GLN A CA 1
ATOM 525 C C . GLN A 1 65 ? -1.704 -10.293 8.097 1.00 87.44 65 GLN A C 1
ATOM 527 O O . GLN A 1 65 ? -1.042 -9.262 7.985 1.00 87.44 65 GLN A O 1
ATOM 532 N N . GLU A 1 66 ? -1.327 -11.451 7.567 1.00 85.00 66 GLU A N 1
ATOM 533 C CA . GLU A 1 66 ? -0.236 -11.549 6.609 1.00 85.00 66 GLU A CA 1
ATOM 534 C C . GLU A 1 66 ? -0.727 -11.020 5.251 1.00 85.00 66 GLU A C 1
ATOM 536 O O . GLU A 1 66 ? -1.730 -11.484 4.702 1.00 85.00 66 GLU A O 1
ATOM 541 N N . VAL A 1 67 ? -0.046 -10.006 4.726 1.00 81.06 67 VAL A N 1
ATOM 542 C CA . VAL A 1 67 ? -0.387 -9.317 3.478 1.00 81.06 67 VAL A CA 1
ATOM 543 C C . VAL A 1 67 ? 0.750 -9.459 2.472 1.00 81.06 67 VAL A C 1
ATOM 545 O O . VAL A 1 67 ? 1.918 -9.579 2.841 1.00 81.06 67 VAL A O 1
ATOM 548 N N . ALA A 1 68 ? 0.404 -9.492 1.182 1.00 76.81 68 ALA A N 1
ATOM 549 C CA . ALA A 1 68 ? 1.394 -9.486 0.106 1.00 76.81 68 ALA A CA 1
ATOM 550 C C . ALA A 1 68 ? 2.240 -8.211 0.195 1.00 76.81 68 ALA A C 1
ATOM 552 O O . ALA A 1 68 ? 1.686 -7.120 0.095 1.00 76.81 68 ALA A O 1
ATOM 553 N N . PHE A 1 69 ? 3.554 -8.352 0.366 1.00 71.12 69 PHE A N 1
ATOM 554 C CA . PHE A 1 69 ? 4.496 -7.238 0.292 1.00 71.12 69 PHE A CA 1
ATOM 555 C C . PHE A 1 69 ? 5.372 -7.450 -0.930 1.00 71.12 69 PHE A C 1
ATOM 557 O O . PHE A 1 69 ? 6.492 -7.950 -0.847 1.00 71.12 69 PHE A O 1
ATOM 564 N N . ASN A 1 70 ? 4.836 -7.109 -2.096 1.00 63.19 70 ASN A N 1
ATOM 565 C CA . ASN A 1 70 ? 5.514 -7.417 -3.349 1.00 63.19 70 ASN A CA 1
ATOM 566 C C . ASN A 1 70 ? 6.523 -6.335 -3.745 1.00 63.19 70 ASN A C 1
ATOM 568 O O . ASN A 1 70 ? 7.022 -6.391 -4.863 1.00 63.19 70 ASN A O 1
ATOM 572 N N . PHE A 1 71 ? 6.847 -5.361 -2.885 1.00 59.88 71 PHE A N 1
ATOM 573 C CA . PHE A 1 71 ? 7.718 -4.261 -3.283 1.00 59.88 71 PHE A CA 1
ATOM 574 C C . PHE A 1 71 ? 9.159 -4.742 -3.537 1.00 59.88 71 PHE A C 1
ATOM 576 O O . PHE A 1 71 ? 9.881 -5.169 -2.631 1.00 59.88 71 PHE A O 1
ATOM 583 N N . SER A 1 72 ? 9.576 -4.681 -4.800 1.00 62.69 72 SER A N 1
ATOM 584 C CA . SER A 1 72 ? 10.943 -4.889 -5.254 1.00 62.69 72 SER A CA 1
ATOM 585 C C . SER A 1 72 ? 11.352 -3.732 -6.150 1.00 62.69 72 SER A C 1
ATOM 587 O O . SER A 1 72 ? 10.569 -3.278 -6.977 1.00 62.69 72 SER A O 1
ATOM 589 N N . ARG A 1 73 ? 12.598 -3.283 -5.992 1.00 63.81 73 ARG A N 1
ATOM 590 C CA . ARG A 1 73 ? 13.216 -2.285 -6.878 1.00 63.81 73 ARG A CA 1
ATOM 591 C C . ARG A 1 73 ? 13.670 -2.888 -8.204 1.00 63.81 73 ARG A C 1
ATOM 593 O O . ARG A 1 73 ? 13.943 -2.158 -9.146 1.00 63.81 73 ARG A O 1
ATOM 600 N N . SER A 1 74 ? 13.809 -4.210 -8.258 1.00 68.25 74 SER A N 1
ATOM 601 C CA . SER A 1 74 ? 14.164 -4.905 -9.489 1.00 68.25 74 SER A CA 1
ATOM 602 C C . SER A 1 74 ? 12.977 -4.930 -10.439 1.00 68.25 74 SER A C 1
ATOM 604 O O . SER A 1 74 ? 11.859 -5.259 -10.044 1.00 68.25 74 SER A O 1
ATOM 606 N N . MET A 1 75 ? 13.263 -4.647 -11.701 1.00 76.69 75 MET A N 1
ATOM 607 C CA . MET A 1 75 ? 12.310 -4.732 -12.797 1.00 76.69 75 MET A CA 1
ATOM 608 C C . MET A 1 75 ? 12.922 -5.658 -13.841 1.00 76.69 75 MET A C 1
ATOM 610 O O . MET A 1 75 ? 13.710 -5.203 -14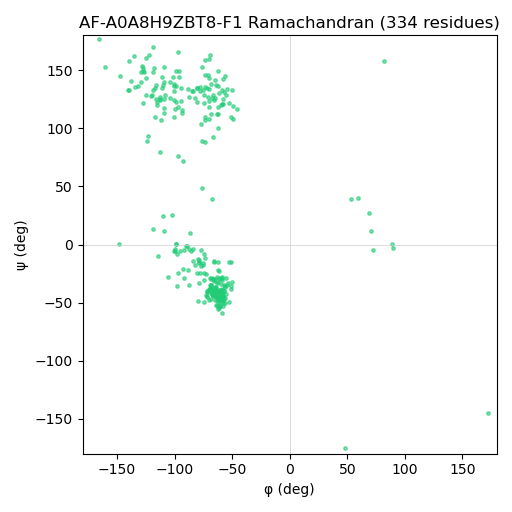.668 1.00 76.69 75 MET A O 1
ATOM 614 N N . PRO A 1 76 ? 12.676 -6.972 -13.754 1.00 81.31 76 PRO A N 1
ATOM 615 C CA . PRO A 1 76 ? 13.119 -7.885 -14.793 1.00 81.31 76 PRO A CA 1
ATOM 616 C C . PRO A 1 76 ? 12.590 -7.430 -16.154 1.00 81.31 76 PRO A C 1
ATOM 618 O O . PRO A 1 76 ? 11.411 -7.092 -16.268 1.00 81.31 76 PRO A O 1
ATOM 621 N N . ILE A 1 77 ? 13.466 -7.426 -17.155 1.00 84.56 77 ILE A N 1
ATOM 622 C CA . ILE A 1 77 ? 13.142 -7.092 -18.541 1.00 84.56 77 ILE A CA 1
ATOM 623 C C . ILE A 1 77 ? 13.188 -8.396 -19.339 1.00 84.56 77 ILE A C 1
ATOM 625 O O . ILE A 1 77 ? 14.150 -9.159 -19.236 1.00 84.56 77 ILE A O 1
ATOM 629 N N . GLU A 1 78 ? 12.131 -8.671 -20.092 1.00 82.50 78 GLU A N 1
ATOM 630 C CA . GLU A 1 78 ? 11.907 -9.918 -20.821 1.00 82.50 78 GLU A CA 1
ATOM 631 C C . GLU A 1 78 ? 11.662 -9.608 -22.300 1.00 82.50 78 GLU A C 1
ATOM 633 O O . GLU A 1 78 ? 10.794 -8.798 -22.620 1.00 82.50 78 GLU A O 1
ATOM 638 N N . GLY A 1 79 ? 12.386 -10.274 -23.200 1.00 81.75 79 GLY A N 1
ATOM 639 C CA . GLY A 1 79 ? 12.025 -10.338 -24.616 1.00 81.75 79 GLY A CA 1
ATOM 640 C C . GLY A 1 79 ? 11.067 -11.503 -24.855 1.00 81.75 79 GLY A C 1
ATOM 641 O O . GLY A 1 79 ? 11.362 -12.628 -24.457 1.00 81.75 79 GLY A O 1
ATOM 642 N N . ILE A 1 80 ? 9.927 -11.238 -25.484 1.00 80.38 80 ILE A N 1
ATOM 643 C CA . ILE A 1 80 ? 8.934 -12.226 -25.900 1.00 80.38 80 ILE A CA 1
ATOM 644 C C . ILE A 1 80 ? 9.124 -12.481 -27.394 1.00 80.38 80 ILE A C 1
ATOM 646 O O . ILE A 1 80 ? 9.087 -11.556 -28.206 1.00 80.38 80 ILE A O 1
ATOM 650 N N . SER A 1 81 ? 9.325 -13.746 -27.744 1.00 75.19 81 SER A N 1
ATOM 651 C CA . SER A 1 81 ? 9.430 -14.246 -29.113 1.00 75.19 81 SER A CA 1
ATOM 652 C C . SER A 1 81 ? 8.253 -15.179 -29.396 1.00 75.19 81 SER A C 1
ATOM 654 O O . SER A 1 81 ? 8.102 -16.171 -28.683 1.00 75.19 81 SER A O 1
ATOM 656 N N . ASN A 1 82 ? 7.436 -14.900 -30.418 1.00 58.34 82 ASN A N 1
ATOM 657 C CA . ASN A 1 82 ? 6.356 -15.807 -30.842 1.00 58.34 82 ASN A CA 1
ATOM 658 C C . ASN A 1 82 ? 6.743 -16.681 -32.045 1.00 58.34 82 ASN A C 1
ATOM 660 O O . ASN A 1 82 ? 5.928 -17.482 -32.507 1.00 58.34 82 ASN A O 1
ATOM 664 N N . ALA A 1 83 ? 7.971 -16.551 -32.556 1.00 54.03 83 ALA A N 1
ATOM 665 C CA . ALA A 1 83 ? 8.448 -17.400 -33.636 1.00 54.03 83 ALA A CA 1
ATOM 666 C C . ALA A 1 83 ? 8.464 -18.873 -33.176 1.00 54.03 83 ALA A C 1
ATOM 668 O O . ALA A 1 83 ? 9.011 -19.158 -32.106 1.00 54.03 83 ALA A O 1
ATOM 669 N N . PRO A 1 84 ? 7.892 -19.817 -33.953 1.00 49.53 84 PRO A N 1
ATOM 670 C CA . PRO A 1 84 ? 8.141 -21.230 -33.721 1.00 49.53 84 PRO A CA 1
ATOM 671 C C . PRO A 1 84 ? 9.653 -21.470 -33.768 1.00 49.53 84 PRO A C 1
ATOM 673 O O . PRO A 1 84 ? 10.372 -20.797 -34.508 1.00 49.53 84 PRO A O 1
ATOM 676 N N . ASP A 1 85 ? 10.116 -22.397 -32.935 1.00 50.72 85 ASP A N 1
ATOM 677 C CA . ASP A 1 85 ? 11.514 -22.710 -32.601 1.00 50.72 85 ASP A CA 1
ATOM 678 C C . ASP A 1 85 ? 12.314 -23.310 -33.793 1.00 50.72 85 ASP A C 1
ATOM 680 O O . ASP A 1 85 ? 13.096 -24.245 -33.646 1.00 50.72 85 ASP A O 1
ATOM 684 N N . ASP A 1 86 ? 12.106 -22.804 -35.011 1.00 44.50 86 ASP A N 1
ATOM 685 C CA . ASP A 1 86 ? 12.606 -23.362 -36.273 1.00 44.50 86 ASP A CA 1
ATOM 686 C C . ASP A 1 86 ? 13.999 -22.842 -36.664 1.00 44.50 86 ASP A C 1
ATOM 688 O O . ASP A 1 86 ? 14.580 -23.282 -37.659 1.00 44.50 86 ASP A O 1
ATOM 692 N N . THR A 1 87 ? 14.589 -21.943 -35.872 1.00 53.50 87 THR A N 1
ATOM 693 C CA . THR A 1 87 ? 16.004 -21.569 -36.026 1.00 53.50 87 THR A CA 1
ATOM 694 C C . THR A 1 87 ? 16.856 -22.339 -35.019 1.00 53.50 87 THR A C 1
ATOM 696 O O . THR A 1 87 ? 16.628 -22.192 -33.818 1.00 53.50 87 THR A O 1
ATOM 699 N N . PRO A 1 88 ? 17.870 -23.120 -35.451 1.00 46.56 88 PRO A N 1
ATOM 700 C CA . PRO A 1 88 ? 18.741 -23.850 -34.538 1.00 46.56 88 PRO A CA 1
ATOM 701 C C . PRO A 1 88 ? 19.576 -22.866 -33.715 1.00 46.56 88 PRO A C 1
ATOM 703 O O . PRO A 1 88 ? 20.652 -22.418 -34.112 1.00 46.56 88 PRO A O 1
ATOM 706 N N . SER A 1 89 ? 19.055 -22.518 -32.545 1.00 60.19 89 SER A N 1
ATOM 707 C CA . SER A 1 89 ? 19.774 -21.786 -31.515 1.00 60.19 89 SER A CA 1
ATOM 708 C C . SER A 1 89 ? 20.970 -22.618 -31.043 1.00 60.19 89 SER A C 1
ATOM 710 O O . SER A 1 89 ? 20.896 -23.835 -30.859 1.00 60.19 89 SER A O 1
ATOM 712 N N . SER A 1 90 ? 22.131 -21.977 -30.879 1.00 67.12 90 SER A N 1
ATOM 713 C CA . SER A 1 90 ? 23.320 -22.689 -30.399 1.00 67.12 90 SER A CA 1
ATOM 714 C C . SER A 1 90 ? 23.076 -23.246 -28.988 1.00 67.12 90 SER A C 1
ATOM 716 O O . SER A 1 90 ? 22.383 -22.621 -28.183 1.00 67.12 90 SER A O 1
ATOM 718 N N . LYS A 1 91 ? 23.702 -24.379 -28.630 1.00 70.38 91 LYS A N 1
ATOM 719 C CA . LYS A 1 91 ? 23.609 -24.951 -27.266 1.00 70.38 91 LYS A CA 1
ATOM 720 C C . LYS A 1 91 ? 23.924 -23.926 -26.167 1.00 70.38 91 LYS A C 1
ATOM 722 O O . LYS A 1 91 ? 23.303 -23.945 -25.110 1.00 70.38 91 LYS A O 1
ATOM 727 N N . ALA A 1 92 ? 24.862 -23.013 -26.429 1.00 66.00 92 ALA A N 1
ATOM 728 C CA . ALA A 1 92 ? 25.221 -21.938 -25.508 1.00 66.00 92 ALA A CA 1
ATOM 729 C C . ALA A 1 92 ? 24.102 -20.891 -25.351 1.00 66.00 92 ALA A C 1
ATOM 731 O O . ALA A 1 92 ? 23.890 -20.375 -24.257 1.00 66.00 92 ALA A O 1
ATOM 732 N N . GLN A 1 93 ? 23.368 -20.587 -26.424 1.00 63.00 93 GLN A N 1
ATOM 733 C CA . GLN A 1 93 ? 22.231 -19.666 -26.396 1.00 63.00 93 GLN A CA 1
ATOM 734 C C . GLN A 1 93 ? 21.025 -20.284 -25.680 1.00 63.00 93 GLN A C 1
ATOM 736 O O . GLN A 1 93 ? 20.417 -19.616 -24.848 1.00 63.00 93 GLN A O 1
ATOM 741 N N . GLN A 1 94 ? 20.744 -21.570 -25.913 1.00 65.50 94 GLN A N 1
ATOM 742 C CA . GLN A 1 94 ? 19.709 -22.312 -25.183 1.00 65.50 94 GLN A CA 1
ATOM 743 C C . GLN A 1 94 ? 20.012 -22.387 -23.682 1.00 65.50 94 GLN A C 1
ATOM 745 O O . GLN A 1 94 ? 19.140 -22.104 -22.865 1.00 65.50 94 GLN A O 1
ATOM 750 N N . GLN A 1 95 ? 21.262 -22.688 -23.305 1.00 72.50 95 GLN A N 1
ATOM 751 C CA . GLN A 1 95 ? 21.685 -22.688 -21.900 1.00 72.50 95 GLN A CA 1
ATOM 752 C C . GLN A 1 95 ? 21.541 -21.306 -21.252 1.00 72.50 95 GLN A C 1
ATOM 754 O O . GLN A 1 95 ? 20.989 -21.208 -20.160 1.00 72.50 95 GLN A O 1
ATOM 759 N N . ARG A 1 96 ? 21.964 -20.229 -21.928 1.00 68.06 96 ARG A N 1
ATOM 760 C CA . ARG A 1 96 ? 21.795 -18.855 -21.419 1.00 68.06 96 ARG A CA 1
ATOM 761 C C . ARG A 1 96 ? 20.325 -18.463 -21.272 1.00 68.06 96 ARG A C 1
ATOM 763 O O . ARG A 1 96 ? 19.974 -17.838 -20.275 1.00 68.06 96 ARG A O 1
ATOM 770 N N . SER A 1 97 ? 19.478 -18.834 -22.233 1.00 66.31 97 SER A N 1
ATOM 771 C CA . SER A 1 97 ? 18.035 -18.576 -22.177 1.00 66.31 97 SER A CA 1
ATOM 772 C C . SER A 1 97 ? 17.394 -19.295 -20.987 1.00 66.31 97 SER A C 1
ATOM 774 O O . SER A 1 97 ? 16.786 -18.650 -20.135 1.00 66.31 97 SER A O 1
ATOM 776 N N . ALA A 1 98 ? 17.653 -20.598 -20.839 1.00 69.50 98 ALA A N 1
ATOM 777 C CA . ALA A 1 98 ? 17.155 -21.396 -19.720 1.00 69.50 98 ALA A CA 1
ATOM 778 C C . ALA A 1 98 ? 17.666 -20.889 -18.356 1.00 69.50 98 ALA A C 1
ATOM 780 O O . ALA A 1 98 ? 16.923 -20.853 -17.375 1.00 69.50 98 ALA A O 1
ATOM 781 N N . GLU A 1 99 ? 18.927 -20.454 -18.268 1.00 72.25 99 GLU A N 1
ATOM 782 C CA . GLU A 1 99 ? 19.469 -19.841 -17.051 1.00 72.25 99 GLU A CA 1
ATOM 783 C C . GLU A 1 99 ? 18.792 -18.510 -16.709 1.00 72.25 99 GLU A C 1
ATOM 785 O O . GLU A 1 99 ? 18.514 -18.251 -15.533 1.00 72.25 99 GLU A O 1
ATOM 790 N N . ASN A 1 100 ? 18.533 -17.665 -17.709 1.00 67.69 100 ASN A N 1
ATOM 791 C CA . ASN A 1 100 ? 17.843 -16.390 -17.531 1.00 67.69 100 ASN A CA 1
ATOM 792 C C . ASN A 1 100 ? 16.390 -16.607 -17.108 1.00 67.69 100 ASN A C 1
ATOM 794 O O . ASN A 1 100 ? 15.950 -15.996 -16.135 1.00 67.69 100 ASN A O 1
ATOM 798 N N . GLU A 1 101 ? 15.689 -17.541 -17.746 1.00 71.56 101 GLU A N 1
ATOM 799 C CA . GLU A 1 101 ? 14.336 -17.942 -17.371 1.00 71.56 101 GLU A CA 1
ATOM 800 C C . GLU A 1 101 ? 14.302 -18.501 -15.940 1.00 71.56 101 GLU A C 1
ATOM 802 O O . GLU A 1 101 ? 13.463 -18.118 -15.127 1.00 71.56 101 GLU A O 1
ATOM 807 N N . HIS A 1 102 ? 15.274 -19.331 -15.553 1.00 71.75 102 HIS A N 1
ATOM 808 C CA . HIS A 1 102 ? 15.357 -19.844 -14.187 1.00 71.75 102 HIS A CA 1
ATOM 809 C C . HIS A 1 102 ? 15.690 -18.737 -13.164 1.00 71.75 102 HIS A C 1
ATOM 811 O O . HIS A 1 102 ? 15.194 -18.763 -12.028 1.00 71.75 102 HIS A O 1
ATOM 817 N N . LYS A 1 103 ? 16.551 -17.767 -13.497 1.00 73.88 103 LYS A N 1
ATOM 818 C CA . LYS A 1 103 ? 16.829 -16.600 -12.633 1.00 73.88 103 LYS A CA 1
ATOM 819 C C . LYS A 1 103 ? 15.582 -15.738 -12.465 1.00 73.88 103 LYS A C 1
ATOM 821 O O . LYS A 1 103 ? 15.256 -15.378 -11.335 1.00 73.88 103 LYS A O 1
ATOM 826 N N . LEU A 1 104 ? 14.867 -15.486 -13.556 1.00 69.88 104 LEU A N 1
ATOM 827 C CA . LEU A 1 104 ? 13.600 -14.774 -13.567 1.00 69.88 104 LEU A CA 1
ATOM 828 C C . LEU A 1 104 ? 12.554 -15.501 -12.721 1.00 69.88 104 LEU A C 1
ATOM 830 O O . LEU A 1 104 ? 12.023 -14.913 -11.790 1.00 69.88 104 LEU A O 1
ATOM 834 N N . ASN A 1 105 ? 12.320 -16.791 -12.956 1.00 72.62 105 ASN A N 1
ATOM 835 C CA . ASN A 1 105 ? 11.350 -17.583 -12.199 1.00 72.62 105 ASN A CA 1
ATOM 836 C C . ASN A 1 105 ? 11.678 -17.611 -10.702 1.00 72.62 105 ASN A C 1
ATOM 838 O O . ASN A 1 105 ? 10.781 -17.482 -9.870 1.00 72.62 105 ASN A O 1
ATOM 842 N N . ARG A 1 106 ? 12.964 -17.694 -10.331 1.00 73.44 106 ARG A N 1
ATOM 843 C CA . ARG A 1 106 ? 13.392 -17.537 -8.930 1.00 73.44 106 ARG A CA 1
ATOM 844 C C . ARG A 1 106 ? 13.072 -16.151 -8.389 1.00 73.44 106 ARG A C 1
ATOM 846 O O . ARG A 1 106 ? 12.584 -16.043 -7.268 1.00 73.44 106 ARG A O 1
ATOM 853 N N . HIS A 1 107 ? 13.342 -15.108 -9.162 1.00 68.81 107 HIS A N 1
ATOM 854 C CA . HIS A 1 107 ? 13.052 -13.740 -8.769 1.00 68.81 107 HIS A CA 1
ATOM 855 C C . HIS A 1 107 ? 11.544 -13.500 -8.593 1.00 68.81 107 HIS A C 1
ATOM 857 O O . HIS A 1 107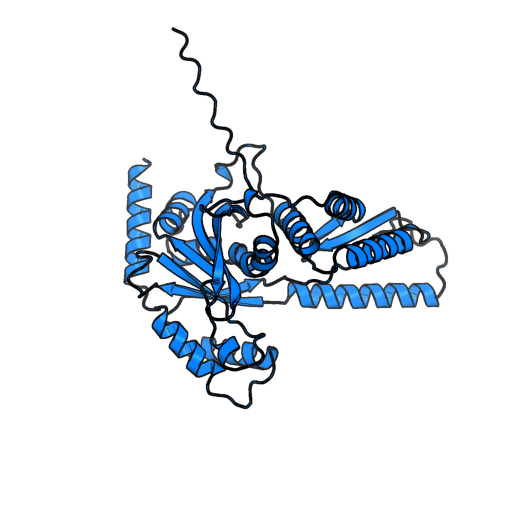 ? 11.119 -13.012 -7.548 1.00 68.81 107 HIS A O 1
ATOM 863 N N . LEU A 1 108 ? 10.727 -13.923 -9.558 1.00 67.75 108 LEU A N 1
ATOM 864 C CA . LEU A 1 108 ? 9.268 -13.865 -9.492 1.00 67.75 108 LEU A CA 1
ATOM 865 C C . LEU A 1 108 ? 8.737 -14.660 -8.304 1.00 67.75 108 LEU A C 1
ATOM 867 O O . LEU A 1 108 ? 7.889 -14.164 -7.567 1.00 67.75 108 LEU A O 1
ATOM 871 N N . HIS A 1 109 ? 9.271 -15.859 -8.059 1.00 69.00 109 HIS A N 1
ATOM 872 C CA . HIS A 1 109 ? 8.912 -16.643 -6.884 1.00 69.00 109 HIS A CA 1
ATOM 873 C C . HIS A 1 109 ? 9.248 -15.896 -5.588 1.00 69.00 109 HIS A C 1
ATOM 875 O O . HIS A 1 109 ? 8.412 -15.825 -4.692 1.00 69.00 109 HIS A O 1
ATOM 881 N N . GLN A 1 110 ? 10.426 -15.273 -5.493 1.00 68.69 110 GLN A N 1
ATOM 882 C CA . GLN A 1 110 ? 10.817 -14.476 -4.327 1.00 68.69 110 GLN A CA 1
ATOM 883 C C . GLN A 1 110 ? 9.921 -13.249 -4.127 1.00 68.69 110 GLN A C 1
ATOM 885 O O . GLN A 1 110 ? 9.510 -12.982 -3.004 1.00 68.69 110 GLN A O 1
ATOM 890 N N . VAL A 1 111 ? 9.593 -12.505 -5.186 1.00 65.88 111 VAL A N 1
ATOM 891 C CA . VAL A 1 111 ? 8.726 -11.319 -5.093 1.00 65.88 111 VAL A CA 1
ATOM 892 C C . VAL A 1 111 ? 7.295 -11.711 -4.727 1.00 65.88 111 VAL A C 1
ATOM 894 O O . VAL A 1 111 ? 6.706 -11.091 -3.848 1.00 65.88 111 VAL A O 1
ATOM 897 N N . ASN A 1 112 ? 6.759 -12.776 -5.327 1.00 65.69 112 ASN A N 1
ATOM 898 C CA . ASN A 1 112 ? 5.385 -13.233 -5.097 1.00 65.69 112 ASN A CA 1
ATOM 899 C C . ASN A 1 112 ? 5.182 -13.950 -3.752 1.00 65.69 112 ASN A C 1
ATOM 901 O O . ASN A 1 112 ? 4.045 -14.097 -3.298 1.00 65.69 112 ASN A O 1
ATOM 905 N N . THR A 1 113 ? 6.258 -14.410 -3.109 1.00 66.62 113 THR A N 1
ATOM 906 C CA . THR A 1 113 ? 6.200 -15.060 -1.787 1.00 66.62 113 THR A CA 1
ATOM 907 C C . THR A 1 113 ? 6.538 -14.124 -0.635 1.00 66.62 113 THR A C 1
ATOM 909 O O . THR A 1 113 ? 6.332 -14.502 0.520 1.00 66.62 113 THR A O 1
ATOM 912 N N . ARG A 1 114 ? 7.001 -12.897 -0.910 1.00 69.69 114 ARG A N 1
ATOM 913 C CA . ARG A 1 114 ? 7.221 -11.900 0.137 1.00 69.69 114 ARG A CA 1
ATOM 914 C C . ARG A 1 114 ? 5.900 -11.490 0.767 1.00 69.69 114 ARG A C 1
ATOM 916 O O . ARG A 1 114 ? 4.951 -11.043 0.120 1.00 69.69 114 ARG A O 1
ATOM 923 N N . ARG A 1 115 ? 5.861 -11.639 2.081 1.00 76.50 115 ARG A N 1
ATOM 924 C CA . ARG A 1 115 ? 4.735 -11.268 2.917 1.00 76.50 115 ARG A CA 1
ATOM 925 C C . ARG A 1 115 ? 5.240 -10.417 4.065 1.00 76.50 115 ARG A C 1
ATOM 927 O O . ARG A 1 115 ? 6.353 -10.627 4.536 1.00 76.50 115 ARG A O 1
ATOM 934 N N . THR A 1 116 ? 4.404 -9.495 4.515 1.00 77.62 116 THR A N 1
ATOM 935 C CA . THR A 1 116 ? 4.605 -8.795 5.783 1.00 77.62 116 THR A CA 1
ATOM 936 C C . THR A 1 116 ? 3.370 -8.962 6.653 1.00 77.62 116 THR A C 1
ATOM 938 O O . THR A 1 116 ? 2.288 -9.288 6.160 1.00 77.62 116 THR A O 1
ATOM 941 N N . HIS A 1 117 ? 3.520 -8.746 7.951 1.00 82.56 117 HIS A N 1
ATOM 942 C CA . HIS A 1 117 ? 2.404 -8.769 8.883 1.00 82.56 117 HIS A CA 1
ATOM 943 C C . HIS A 1 117 ? 1.926 -7.338 9.124 1.00 82.56 117 HIS A C 1
ATOM 945 O O . HIS A 1 117 ? 2.673 -6.500 9.636 1.00 82.56 117 HIS A O 1
ATOM 951 N N . ALA A 1 118 ? 0.670 -7.079 8.768 1.00 86.06 118 ALA A N 1
ATOM 952 C CA . ALA A 1 118 ? -0.030 -5.853 9.106 1.00 86.06 118 ALA A CA 1
ATOM 953 C C . ALA A 1 118 ? -0.844 -6.067 10.386 1.00 86.06 118 ALA A C 1
ATOM 955 O O . ALA A 1 118 ? -1.535 -7.077 10.544 1.00 86.06 118 ALA A O 1
ATOM 956 N N . PHE A 1 119 ? -0.763 -5.100 11.289 1.00 88.75 119 PHE A N 1
ATOM 957 C CA . PHE A 1 119 ? -1.450 -5.089 12.572 1.00 88.75 119 PHE A CA 1
ATOM 958 C C . PHE A 1 119 ? -2.424 -3.933 12.585 1.00 88.75 119 PHE A C 1
ATOM 960 O O . PHE A 1 119 ? -2.075 -2.828 12.177 1.00 88.75 119 PHE A O 1
ATOM 967 N N . VAL A 1 120 ? -3.628 -4.173 13.087 1.00 91.38 120 VAL A N 1
ATOM 968 C CA . VAL A 1 120 ? -4.611 -3.115 13.291 1.00 91.38 120 VAL A CA 1
ATOM 969 C C . VAL A 1 120 ? -4.869 -2.973 14.777 1.00 91.38 120 VAL A C 1
ATOM 971 O O . VAL A 1 120 ? -5.272 -3.918 15.457 1.00 91.38 120 VAL A O 1
ATOM 974 N N . VAL A 1 121 ? -4.585 -1.779 15.282 1.00 91.75 121 VAL A N 1
ATOM 975 C CA . VAL A 1 121 ? -4.596 -1.466 16.710 1.00 91.75 121 VAL A CA 1
ATOM 976 C C . VAL A 1 121 ? -5.472 -0.247 16.954 1.00 91.75 121 VAL A C 1
ATOM 978 O O . VAL A 1 121 ? -5.589 0.631 16.103 1.00 91.75 121 VAL A O 1
ATOM 981 N N . LYS A 1 122 ? -6.105 -0.174 18.118 1.00 91.06 122 LYS A N 1
ATOM 982 C CA . LYS A 1 122 ? -6.871 1.000 18.528 1.00 91.06 122 LYS A CA 1
ATOM 983 C C . LYS A 1 122 ? -5.914 2.112 18.945 1.00 91.06 122 LYS A C 1
ATOM 985 O O . LYS A 1 122 ? -4.991 1.857 19.720 1.00 91.06 122 LYS A O 1
ATOM 990 N N . ASN A 1 123 ? -6.136 3.330 18.455 1.00 89.81 123 ASN A N 1
ATOM 991 C CA . ASN A 1 123 ? -5.398 4.481 18.960 1.00 89.81 123 ASN A CA 1
ATOM 992 C C . ASN A 1 123 ? -5.864 4.795 20.389 1.00 89.81 123 ASN A C 1
ATOM 994 O O . ASN A 1 123 ? -7.042 5.081 20.603 1.00 89.81 123 ASN A O 1
ATOM 998 N N . ASP A 1 124 ? -4.954 4.708 21.353 1.00 87.44 124 ASP A N 1
ATOM 999 C CA . ASP A 1 124 ? -5.161 5.079 22.756 1.00 87.44 124 ASP A CA 1
ATOM 1000 C C . ASP A 1 124 ? -4.620 6.485 23.083 1.00 87.44 124 ASP A C 1
ATOM 1002 O O . ASP A 1 124 ? -4.787 6.963 24.204 1.00 87.44 124 ASP A O 1
ATOM 1006 N N . SER A 1 125 ? -4.047 7.188 22.096 1.00 83.00 125 SER A N 1
ATOM 1007 C CA . SER A 1 125 ? -3.747 8.622 22.177 1.00 83.00 125 SER A CA 1
ATOM 1008 C C . SER A 1 125 ? -5.027 9.469 22.069 1.00 83.00 125 SER A C 1
ATOM 1010 O O . SER A 1 125 ? -5.924 9.122 21.293 1.00 83.00 125 SER A O 1
ATOM 1012 N N . PRO A 1 126 ? -5.112 10.62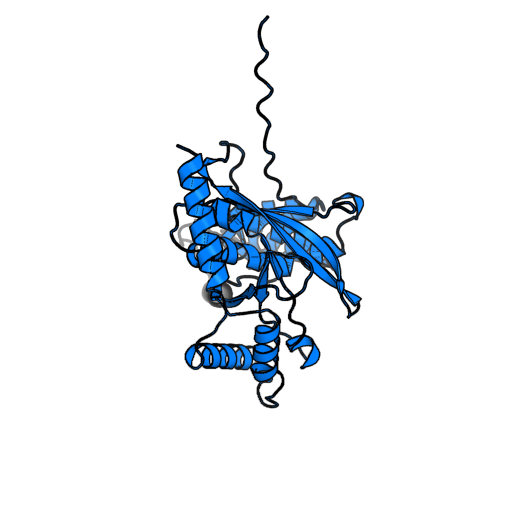4 22.763 1.00 71.25 126 PRO A N 1
ATOM 1013 C CA . PRO A 1 126 ? -6.249 11.543 22.651 1.00 71.25 126 PRO A CA 1
ATOM 1014 C C . PRO A 1 126 ? -6.444 12.111 21.237 1.00 71.25 126 PRO A C 1
ATOM 1016 O O . PRO A 1 126 ? -7.555 12.510 20.887 1.00 71.25 126 PRO A O 1
ATOM 1019 N N . THR A 1 127 ? -5.391 12.123 20.413 1.00 76.38 127 THR A N 1
ATOM 1020 C CA . THR A 1 127 ? -5.437 12.684 19.059 1.00 76.38 127 THR A CA 1
ATOM 1021 C C . THR A 1 127 ? -4.630 11.820 18.082 1.00 76.38 127 THR A C 1
ATOM 1023 O O . THR A 1 127 ? -3.479 11.493 18.388 1.00 76.38 127 THR A O 1
ATOM 1026 N N . PRO A 1 128 ? -5.177 11.477 16.897 1.00 72.12 128 PRO A N 1
ATOM 1027 C CA . PRO A 1 128 ? -6.583 11.616 16.495 1.00 72.12 128 PRO A CA 1
ATOM 1028 C C . PRO A 1 128 ? -7.492 10.604 17.216 1.00 72.12 128 PRO A C 1
ATOM 1030 O O . PRO A 1 128 ? -7.175 9.417 17.296 1.00 72.12 128 PRO A O 1
ATOM 1033 N N . ALA A 1 129 ? -8.639 11.063 17.718 1.00 76.94 129 ALA A N 1
ATOM 1034 C CA . ALA A 1 129 ? -9.645 10.189 18.318 1.00 76.94 129 ALA A CA 1
ATOM 1035 C C . ALA A 1 129 ? -10.399 9.376 17.249 1.00 76.94 129 ALA A C 1
ATOM 1037 O O . ALA A 1 129 ? -10.489 9.783 16.092 1.00 76.94 129 ALA A O 1
ATOM 1038 N N . ASN A 1 130 ? -11.008 8.260 17.659 1.00 82.81 130 ASN A N 1
ATOM 1039 C CA . ASN A 1 130 ? -11.905 7.448 16.824 1.00 82.81 130 ASN A CA 1
ATOM 1040 C C . ASN A 1 130 ? -11.272 6.897 15.533 1.00 82.81 130 ASN A C 1
ATOM 1042 O O . ASN A 1 130 ? -11.902 6.858 14.470 1.00 82.81 130 ASN A O 1
ATOM 1046 N N . VAL A 1 131 ? -10.017 6.457 15.635 1.00 89.19 131 VAL A N 1
ATOM 1047 C CA . VAL A 1 131 ? -9.313 5.781 14.544 1.00 89.19 131 VAL A CA 1
ATOM 1048 C C . VAL A 1 131 ? -8.712 4.458 15.001 1.00 89.19 131 VAL A C 1
ATOM 1050 O O . VAL A 1 131 ? -8.360 4.269 16.169 1.00 89.19 131 VAL A O 1
ATOM 1053 N N . LEU A 1 132 ? -8.554 3.551 14.043 1.00 91.25 132 LEU A N 1
ATOM 1054 C CA . LEU A 1 132 ? -7.621 2.438 14.146 1.00 91.25 132 LEU A CA 1
ATOM 1055 C C . LEU A 1 132 ? -6.315 2.817 13.440 1.00 91.25 132 LEU A C 1
ATOM 1057 O O . LEU A 1 132 ? -6.332 3.506 12.422 1.00 91.25 132 LEU A O 1
ATOM 1061 N N . LEU A 1 133 ? -5.187 2.367 13.973 1.00 89.75 133 LEU A N 1
ATOM 1062 C CA . LEU A 1 133 ? -3.869 2.527 13.369 1.00 89.75 133 LEU A CA 1
ATOM 1063 C C . LEU A 1 133 ? -3.477 1.224 12.681 1.00 89.75 133 LEU A C 1
ATOM 1065 O O . LEU A 1 133 ? -3.647 0.142 13.249 1.00 89.75 133 LEU A O 1
ATOM 1069 N N . VAL A 1 134 ? -2.931 1.333 11.475 1.00 88.81 134 VAL A N 1
ATOM 1070 C CA . VAL A 1 134 ? -2.359 0.207 10.740 1.00 88.81 134 VAL A CA 1
ATOM 1071 C C . VAL A 1 134 ? -0.852 0.249 10.908 1.00 88.81 134 VAL A C 1
ATOM 1073 O O . VAL A 1 134 ? -0.198 1.186 10.460 1.00 88.81 134 VAL A O 1
ATOM 1076 N N . MET A 1 135 ? -0.298 -0.775 11.540 1.00 85.31 135 MET A N 1
ATOM 1077 C CA . MET A 1 135 ? 1.125 -0.902 11.824 1.00 85.31 135 MET A CA 1
ATOM 1078 C C . MET A 1 135 ? 1.722 -2.016 10.967 1.00 85.31 135 MET A C 1
ATOM 1080 O O . MET A 1 135 ? 1.145 -3.097 10.859 1.00 85.31 135 MET A O 1
ATOM 1084 N N . ILE A 1 136 ? 2.905 -1.785 10.405 1.00 79.31 136 ILE A N 1
ATOM 1085 C CA . ILE A 1 136 ? 3.715 -2.826 9.761 1.00 79.31 136 ILE A CA 1
ATOM 1086 C C . ILE A 1 136 ? 5.015 -2.948 10.553 1.00 79.31 136 ILE A C 1
ATOM 1088 O O . ILE A 1 136 ? 5.627 -1.939 10.911 1.00 79.31 136 ILE A O 1
ATOM 1092 N N . PHE A 1 137 ? 5.436 -4.177 10.854 1.00 73.00 137 PHE A N 1
ATOM 1093 C CA . PHE A 1 137 ? 6.722 -4.394 11.513 1.00 73.00 137 PHE A CA 1
ATOM 1094 C C . PHE A 1 137 ? 7.874 -4.081 10.560 1.00 73.00 137 PHE A C 1
ATOM 1096 O O . PHE A 1 137 ? 8.023 -4.718 9.519 1.00 73.00 137 PHE A O 1
ATOM 1103 N N . LYS A 1 138 ? 8.759 -3.163 10.962 1.00 67.38 138 LYS A N 1
ATOM 1104 C CA . LYS A 1 138 ? 10.028 -2.938 10.260 1.00 67.38 138 LYS A CA 1
ATOM 1105 C C . LYS A 1 138 ? 11.016 -4.050 10.596 1.00 67.38 138 LYS A C 1
ATOM 1107 O O . LYS A 1 138 ? 11.816 -3.920 11.520 1.00 67.38 138 LYS A O 1
ATOM 1112 N N . THR A 1 139 ? 11.017 -5.138 9.835 1.00 67.25 139 THR A N 1
ATOM 1113 C CA . THR A 1 139 ? 11.990 -6.227 10.039 1.00 67.25 139 THR A CA 1
ATOM 1114 C C . THR A 1 139 ? 13.369 -5.929 9.440 1.00 67.25 139 THR A C 1
ATOM 1116 O O . THR A 1 139 ? 14.353 -6.567 9.820 1.00 67.25 139 THR A O 1
ATOM 1119 N N . HIS A 1 140 ? 13.487 -4.888 8.608 1.00 66.06 140 HIS A N 1
ATOM 1120 C CA . HIS A 1 140 ? 14.727 -4.473 7.936 1.00 66.06 140 HIS A CA 1
ATOM 1121 C C . HIS A 1 140 ? 15.625 -3.501 8.725 1.00 66.06 140 HIS A C 1
ATOM 1123 O O . HIS A 1 140 ? 16.718 -3.187 8.261 1.00 66.06 140 HIS A O 1
ATOM 1129 N N . GLY A 1 141 ? 15.210 -3.028 9.907 1.00 64.31 141 GLY A N 1
ATOM 1130 C CA . GLY A 1 141 ? 16.014 -2.097 10.713 1.00 64.31 141 GLY A CA 1
ATOM 1131 C C . GLY A 1 141 ? 17.394 -2.660 11.079 1.00 64.31 141 GLY A C 1
ATOM 1132 O O . GLY A 1 141 ? 17.547 -3.854 11.353 1.00 64.31 141 GLY A O 1
ATOM 1133 N N . THR A 1 142 ? 18.415 -1.808 11.091 1.00 66.12 142 THR A N 1
ATOM 1134 C CA . THR A 1 142 ? 19.808 -2.223 11.347 1.00 66.12 142 THR A CA 1
ATOM 1135 C C . THR A 1 142 ? 20.167 -2.215 12.831 1.00 66.12 142 THR A C 1
ATOM 1137 O O . THR A 1 142 ? 21.071 -2.932 13.257 1.00 66.12 142 THR A O 1
ATOM 1140 N N . ASN A 1 143 ? 19.423 -1.460 13.640 1.00 69.31 143 ASN A N 1
ATOM 1141 C CA . ASN A 1 143 ? 19.620 -1.346 15.082 1.00 69.31 143 ASN A CA 1
ATOM 1142 C C . ASN A 1 143 ? 18.287 -1.438 15.846 1.00 69.31 143 ASN A C 1
ATOM 1144 O O . ASN A 1 143 ? 17.210 -1.257 15.277 1.00 69.31 143 ASN A O 1
ATOM 1148 N N . THR A 1 144 ? 18.351 -1.709 17.154 1.00 70.25 144 THR A N 1
ATOM 1149 C CA . THR A 1 144 ? 17.163 -1.872 18.013 1.00 70.25 144 THR A CA 1
ATOM 1150 C C . THR A 1 144 ? 16.241 -0.656 17.973 1.00 70.25 144 THR A C 1
ATOM 1152 O O . THR A 1 144 ? 15.025 -0.805 17.982 1.00 70.25 144 THR A O 1
ATOM 1155 N N . ARG A 1 145 ? 16.798 0.555 17.884 1.00 72.88 145 ARG A N 1
ATOM 1156 C CA . ARG A 1 145 ? 16.012 1.791 17.842 1.00 72.88 145 ARG A CA 1
ATOM 1157 C C . ARG A 1 145 ? 15.196 1.901 16.552 1.00 72.88 145 ARG A C 1
ATOM 1159 O O . ARG A 1 145 ? 14.025 2.252 16.608 1.00 72.88 145 ARG A O 1
ATOM 1166 N N . GLU A 1 146 ? 15.780 1.553 15.409 1.00 70.94 146 GLU A N 1
ATOM 1167 C CA . GLU A 1 146 ? 15.088 1.487 14.116 1.00 70.94 146 GLU A CA 1
ATOM 1168 C C . GLU A 1 146 ? 14.015 0.396 14.101 1.00 70.94 146 GLU A C 1
ATOM 1170 O O . GLU A 1 146 ? 12.903 0.641 13.636 1.00 70.94 146 GLU A O 1
ATOM 1175 N N . LEU A 1 147 ? 14.320 -0.777 14.659 1.00 69.50 147 LEU A N 1
ATOM 1176 C CA . LEU A 1 147 ? 13.381 -1.899 14.773 1.00 69.50 147 LEU A CA 1
ATOM 1177 C C . LEU A 1 147 ? 12.156 -1.568 15.632 1.00 69.50 147 LEU A C 1
ATOM 1179 O O . LEU A 1 147 ? 11.067 -2.070 15.372 1.00 69.50 147 LEU A O 1
ATOM 1183 N N . LEU A 1 148 ? 12.332 -0.722 16.648 1.00 71.25 148 LEU A N 1
ATOM 1184 C CA . LEU A 1 148 ? 11.253 -0.260 17.521 1.00 71.25 148 LEU A CA 1
ATOM 1185 C C . LEU A 1 148 ? 10.608 1.050 17.046 1.00 71.25 148 LEU A C 1
ATOM 1187 O O . LEU A 1 148 ? 9.603 1.466 17.616 1.00 71.25 148 LEU A O 1
ATOM 1191 N N . SER A 1 149 ? 11.126 1.675 15.979 1.00 66.75 149 SER A N 1
ATOM 1192 C CA . SER A 1 149 ? 10.542 2.867 15.338 1.00 66.75 149 SER A CA 1
ATOM 1193 C C . SER A 1 149 ? 9.317 2.523 14.472 1.00 66.75 149 SER A C 1
ATOM 1195 O O . SER A 1 149 ? 9.206 2.901 13.295 1.00 66.75 149 SER A O 1
ATOM 1197 N N . ASN A 1 150 ? 8.399 1.752 15.057 1.00 66.75 150 ASN A N 1
ATOM 1198 C CA . ASN A 1 150 ? 7.129 1.427 14.437 1.00 66.75 150 ASN A CA 1
ATOM 1199 C C . ASN A 1 150 ? 6.299 2.702 14.339 1.00 66.75 150 ASN A C 1
ATOM 1201 O O . ASN A 1 150 ? 6.127 3.430 15.314 1.00 66.75 150 ASN A O 1
ATOM 1205 N N . HIS A 1 151 ? 5.798 2.956 13.141 1.00 69.06 151 HIS A N 1
ATOM 1206 C CA . HIS A 1 151 ? 4.887 4.047 12.864 1.00 69.06 151 HIS A CA 1
ATOM 1207 C C . HIS A 1 151 ? 3.665 3.483 12.164 1.00 69.06 151 HIS A C 1
ATOM 1209 O O . HIS A 1 151 ? 3.742 2.442 11.506 1.00 69.06 151 HIS A O 1
ATOM 1215 N N . SER A 1 152 ? 2.542 4.163 12.355 1.00 73.69 152 SER A N 1
ATOM 1216 C CA . SER A 1 152 ? 1.338 3.854 11.608 1.00 73.69 152 SER A CA 1
ATOM 1217 C C . SER A 1 152 ? 1.595 4.163 10.138 1.00 73.69 152 SER A C 1
ATOM 1219 O O . SER A 1 152 ? 2.013 5.273 9.815 1.00 73.69 152 SER A O 1
ATOM 1221 N N . VAL A 1 153 ? 1.364 3.190 9.260 1.00 77.19 153 VAL A N 1
ATOM 1222 C CA . VAL A 1 153 ? 1.428 3.400 7.807 1.00 77.19 153 VAL A CA 1
ATOM 1223 C C . VAL A 1 153 ? 0.145 4.040 7.286 1.00 77.19 153 VAL A C 1
ATOM 1225 O O . VAL A 1 153 ? 0.172 4.711 6.260 1.00 77.19 153 VAL A O 1
ATOM 1228 N N . ALA A 1 154 ? -0.971 3.864 8.004 1.00 84.88 154 ALA A N 1
ATOM 1229 C CA . ALA A 1 154 ? -2.219 4.573 7.755 1.00 84.88 154 ALA A CA 1
ATOM 1230 C C . ALA A 1 154 ? -3.150 4.557 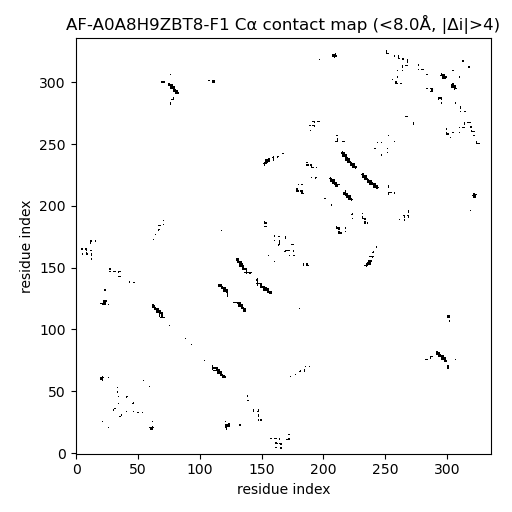8.969 1.00 84.88 154 ALA A C 1
ATOM 1232 O O . ALA A 1 154 ? -3.143 3.614 9.758 1.00 84.88 154 ALA A O 1
ATOM 1233 N N . THR A 1 155 ? -4.001 5.571 9.086 1.00 88.19 155 THR A N 1
ATOM 1234 C CA . THR A 1 155 ? -5.116 5.595 10.036 1.00 88.19 155 THR A CA 1
ATOM 1235 C C . THR A 1 155 ? -6.428 5.259 9.330 1.00 88.19 155 THR A C 1
ATOM 1237 O O . THR A 1 155 ? -6.682 5.713 8.214 1.00 88.19 155 THR A O 1
ATOM 1240 N N . ILE A 1 156 ? -7.268 4.448 9.971 1.00 90.00 156 ILE A N 1
ATOM 1241 C CA . ILE A 1 156 ? -8.600 4.059 9.501 1.00 90.00 156 ILE A CA 1
ATOM 1242 C C . ILE A 1 156 ? -9.629 4.751 10.389 1.00 90.00 156 ILE A C 1
ATOM 1244 O O . ILE A 1 156 ? -9.753 4.431 11.572 1.00 90.00 156 ILE A O 1
ATOM 1248 N N . SER A 1 157 ? -10.391 5.683 9.821 1.00 89.12 157 SER A N 1
ATOM 1249 C CA . SER A 1 157 ? -11.520 6.297 10.520 1.00 89.12 157 SER A CA 1
ATOM 1250 C C . SER A 1 157 ? -12.676 5.306 10.689 1.00 89.12 157 SER A C 1
ATOM 1252 O O . SER A 1 157 ? -12.941 4.486 9.805 1.00 89.12 157 SER A O 1
ATOM 1254 N N . PHE A 1 158 ? -13.411 5.401 11.802 1.00 90.12 158 PHE A N 1
ATOM 1255 C CA . PHE A 1 158 ? -14.583 4.544 12.040 1.00 90.12 158 PHE A CA 1
ATOM 1256 C C . PHE A 1 158 ? -15.644 4.700 10.945 1.00 90.12 158 PHE A C 1
ATOM 1258 O O . PHE A 1 158 ? -16.161 3.706 10.447 1.00 90.12 158 PHE A O 1
ATOM 1265 N N . HIS A 1 159 ? -15.861 5.928 10.465 1.00 89.56 159 HIS A N 1
ATOM 1266 C CA . HIS A 1 159 ? -16.749 6.219 9.332 1.00 89.56 159 HIS A CA 1
ATOM 1267 C C . HIS A 1 159 ? -16.372 5.454 8.054 1.00 89.56 159 HIS A C 1
ATOM 1269 O O . HIS A 1 159 ? -17.234 5.046 7.275 1.00 89.56 159 HIS A O 1
ATOM 1275 N N . CYS A 1 160 ? -15.076 5.236 7.811 1.00 91.19 160 CYS A N 1
ATOM 1276 C CA . CYS A 1 160 ? -14.654 4.436 6.669 1.00 91.19 160 CYS A CA 1
ATOM 1277 C C . CYS A 1 160 ? -15.033 2.958 6.837 1.00 91.19 160 CYS A C 1
ATOM 1279 O O . CYS A 1 160 ? -15.480 2.341 5.871 1.00 91.19 160 CYS A O 1
ATOM 1281 N N . LEU A 1 161 ? -14.899 2.403 8.047 1.00 93.19 161 LEU A N 1
ATOM 1282 C CA . LEU A 1 161 ? -15.344 1.038 8.346 1.00 93.19 161 LEU A CA 1
ATOM 1283 C C . LEU A 1 161 ? -16.856 0.907 8.164 1.00 93.19 161 LEU A C 1
ATOM 1285 O O . LEU A 1 161 ? -17.305 -0.031 7.514 1.00 93.19 161 LEU A O 1
ATOM 1289 N N . GLU A 1 162 ? -17.627 1.873 8.666 1.00 93.38 162 GLU A N 1
ATOM 1290 C CA . GLU A 1 162 ? -19.088 1.906 8.530 1.00 93.38 162 GLU A CA 1
ATOM 1291 C C . GLU A 1 162 ? -19.509 1.851 7.060 1.00 93.38 162 GLU A C 1
ATOM 1293 O O . GLU A 1 162 ? -20.347 1.031 6.692 1.00 93.38 162 GLU A O 1
ATOM 1298 N N . ARG A 1 163 ? -18.869 2.646 6.190 1.00 91.94 163 ARG A N 1
ATOM 1299 C CA . ARG A 1 163 ? -19.147 2.624 4.744 1.00 91.94 163 ARG A CA 1
ATOM 1300 C C . ARG A 1 163 ? -18.856 1.277 4.097 1.00 91.94 163 ARG A C 1
ATOM 1302 O O . ARG A 1 163 ? -19.615 0.860 3.225 1.00 91.94 163 ARG A O 1
ATOM 1309 N N . ILE A 1 164 ? -17.767 0.615 4.482 1.00 94.19 164 ILE A N 1
ATOM 1310 C CA . ILE A 1 164 ? -17.419 -0.705 3.942 1.00 94.19 164 ILE A CA 1
ATOM 1311 C C . ILE A 1 164 ? -18.436 -1.744 4.422 1.00 94.19 164 ILE A C 1
ATOM 1313 O O . ILE A 1 164 ? -18.978 -2.482 3.603 1.00 94.19 164 ILE A O 1
ATOM 1317 N N . VAL A 1 165 ? -18.755 -1.753 5.720 1.00 95.31 165 VAL A N 1
ATOM 1318 C CA . VAL A 1 165 ? -19.769 -2.632 6.325 1.00 95.31 165 VAL A CA 1
ATOM 1319 C C . VAL A 1 165 ? -21.123 -2.466 5.638 1.00 95.31 165 VAL A C 1
ATOM 1321 O O . VAL A 1 165 ? -21.716 -3.448 5.198 1.00 95.31 165 VAL A O 1
ATOM 1324 N N . GLU A 1 166 ? -21.591 -1.229 5.481 1.00 94.12 166 GLU A N 1
ATOM 1325 C CA . GLU A 1 166 ? -22.882 -0.916 4.866 1.00 94.12 166 GLU A CA 1
ATOM 1326 C C . GLU A 1 166 ? -22.958 -1.380 3.403 1.00 94.12 166 GLU A C 1
ATOM 1328 O O . GLU A 1 166 ? -23.944 -1.992 2.982 1.00 94.12 166 GLU A O 1
ATOM 1333 N N . ARG A 1 167 ? -21.926 -1.065 2.613 1.00 91.94 167 ARG A N 1
ATOM 1334 C CA . ARG A 1 167 ? -21.958 -1.214 1.152 1.00 91.94 167 ARG A CA 1
ATOM 1335 C C . ARG A 1 167 ? -21.547 -2.599 0.674 1.00 91.94 167 ARG A C 1
ATOM 1337 O O . ARG A 1 167 ? -22.114 -3.061 -0.313 1.00 91.94 167 ARG A O 1
ATOM 1344 N N . LEU A 1 168 ? -20.596 -3.251 1.346 1.00 92.88 168 LEU A N 1
ATOM 1345 C CA . LEU A 1 168 ? -20.271 -4.659 1.085 1.00 92.88 168 LEU A CA 1
ATOM 1346 C C . LEU A 1 168 ? -21.233 -5.612 1.799 1.00 92.88 168 LEU A C 1
ATOM 1348 O O . LEU A 1 168 ? -21.318 -6.776 1.422 1.00 92.88 168 LEU A O 1
ATOM 1352 N N . GLY A 1 169 ? -21.964 -5.134 2.810 1.00 92.25 169 GLY A N 1
ATOM 1353 C CA . GLY A 1 169 ? -22.869 -5.969 3.595 1.00 92.25 169 GLY A CA 1
ATOM 1354 C C . GLY A 1 169 ? -22.136 -6.990 4.465 1.00 92.25 169 GLY A C 1
ATOM 1355 O O . GLY A 1 169 ? -22.685 -8.054 4.738 1.00 92.25 169 GLY A O 1
ATOM 1356 N N . VAL A 1 170 ? -20.897 -6.697 4.873 1.00 94.69 170 VAL A N 1
ATOM 1357 C CA . VAL A 1 170 ? -20.131 -7.574 5.769 1.00 94.69 170 VAL A CA 1
ATOM 1358 C C . VAL A 1 170 ? -20.631 -7.455 7.209 1.00 94.69 170 VAL A C 1
ATOM 1360 O O . VAL A 1 170 ? -21.150 -6.419 7.612 1.00 94.69 170 VAL A O 1
ATOM 1363 N N . GLU A 1 171 ? -20.472 -8.512 8.002 1.00 94.12 171 GLU A N 1
ATOM 1364 C CA . GLU A 1 171 ? -21.068 -8.587 9.347 1.00 94.12 171 GLU A CA 1
ATOM 1365 C C . GLU A 1 171 ? -20.098 -8.254 10.486 1.00 94.12 171 GLU A C 1
ATOM 1367 O O . GLU A 1 171 ? -20.515 -8.165 11.639 1.00 94.12 171 GLU A O 1
ATOM 1372 N N . THR A 1 172 ? -18.812 -8.045 10.185 1.00 93.50 172 THR A N 1
ATOM 1373 C CA . THR A 1 172 ? -17.792 -7.733 11.194 1.00 93.50 172 THR A CA 1
ATOM 1374 C C . THR A 1 172 ? -16.816 -6.658 10.721 1.00 93.50 172 THR A C 1
ATOM 1376 O O . THR A 1 172 ? -16.616 -6.450 9.518 1.00 93.50 172 THR A O 1
ATOM 1379 N N . ILE A 1 173 ? -16.166 -5.983 11.673 1.00 93.06 173 ILE A N 1
ATOM 1380 C CA . ILE A 1 173 ? -15.147 -4.972 11.366 1.00 93.06 173 ILE A CA 1
ATOM 1381 C C . ILE A 1 173 ? -13.874 -5.589 10.781 1.00 93.06 173 ILE A C 1
ATOM 1383 O O . ILE A 1 173 ? -13.213 -4.960 9.963 1.00 93.06 173 ILE A O 1
ATOM 1387 N N . GLU A 1 174 ? -13.546 -6.834 11.122 1.00 92.94 174 GLU A N 1
ATOM 1388 C CA . GLU A 1 174 ? -12.399 -7.565 10.579 1.00 92.94 174 GLU A CA 1
ATOM 1389 C C . GLU A 1 174 ? -12.558 -7.820 9.083 1.00 92.94 174 GLU A C 1
ATOM 1391 O O . GLU A 1 174 ? -11.584 -7.734 8.338 1.00 92.94 174 GLU A O 1
ATOM 1396 N N . ALA A 1 175 ? -13.776 -8.119 8.624 1.00 93.38 175 ALA A N 1
ATOM 1397 C CA . ALA A 1 175 ? -14.059 -8.258 7.200 1.00 93.38 175 ALA A CA 1
ATOM 1398 C C . ALA A 1 175 ? -13.870 -6.924 6.459 1.00 93.38 175 ALA A C 1
ATOM 1400 O O . ALA A 1 175 ? -13.278 -6.903 5.382 1.00 93.38 175 ALA A O 1
ATOM 1401 N N . ALA A 1 176 ? -14.279 -5.805 7.067 1.00 94.19 176 ALA A N 1
ATOM 1402 C CA . ALA A 1 176 ? -14.017 -4.477 6.518 1.00 94.19 176 ALA A CA 1
ATOM 1403 C C . ALA A 1 176 ? -12.515 -4.131 6.511 1.00 94.19 176 ALA A C 1
ATOM 1405 O O . ALA A 1 176 ? -12.010 -3.565 5.548 1.00 94.19 176 ALA A O 1
ATOM 1406 N N . ILE A 1 177 ? -11.768 -4.518 7.547 1.00 93.25 177 ILE A N 1
ATOM 1407 C CA . ILE A 1 177 ? -10.312 -4.334 7.612 1.00 93.25 177 ILE A CA 1
ATOM 1408 C C . ILE A 1 177 ? -9.596 -5.173 6.543 1.00 93.25 177 ILE A C 1
ATOM 1410 O O . ILE A 1 177 ? -8.672 -4.676 5.899 1.00 93.25 177 ILE A O 1
ATOM 1414 N N . LYS A 1 178 ? -10.039 -6.414 6.300 1.00 93.31 178 LYS A N 1
ATOM 1415 C CA . LYS A 1 178 ? -9.497 -7.292 5.246 1.00 93.31 178 LYS A CA 1
ATOM 1416 C C . LYS A 1 178 ? -9.617 -6.691 3.845 1.00 93.31 178 LYS A C 1
ATOM 1418 O O . LYS A 1 178 ? -8.752 -6.957 3.016 1.00 93.31 178 LYS A O 1
ATOM 1423 N N . GLU A 1 179 ? -10.645 -5.880 3.594 1.00 92.38 179 GLU A N 1
ATOM 1424 C CA . GLU A 1 179 ? -10.798 -5.121 2.345 1.00 92.38 179 GLU A CA 1
ATOM 1425 C C . GLU A 1 179 ? -9.734 -4.015 2.214 1.00 92.38 179 GLU A C 1
ATOM 1427 O O . GLU A 1 179 ? -9.223 -3.765 1.125 1.00 92.38 179 GLU A O 1
ATOM 1432 N N . ILE A 1 180 ? -9.370 -3.370 3.327 1.00 90.88 180 ILE A N 1
ATOM 1433 C CA . ILE A 1 180 ? -8.455 -2.220 3.364 1.00 90.88 180 ILE A CA 1
ATOM 1434 C C . ILE A 1 180 ? -6.985 -2.655 3.270 1.00 90.88 180 ILE A C 1
ATOM 1436 O O . ILE A 1 180 ? -6.210 -2.082 2.504 1.00 90.88 180 ILE A O 1
ATOM 1440 N N . LEU A 1 181 ? -6.568 -3.633 4.080 1.00 88.31 181 LEU A N 1
ATOM 1441 C CA . LEU A 1 181 ? -5.145 -3.909 4.323 1.00 88.31 181 LEU A CA 1
ATOM 1442 C C . LEU A 1 181 ? -4.298 -4.210 3.073 1.00 88.31 181 LEU A C 1
ATOM 1444 O O . LEU A 1 181 ? -3.178 -3.699 3.015 1.00 88.31 181 LEU A O 1
ATOM 1448 N N . PRO A 1 182 ? -4.772 -4.972 2.066 1.00 83.00 182 PRO A N 1
ATOM 1449 C CA . PRO A 1 182 ? -3.979 -5.250 0.867 1.00 83.00 182 PRO A CA 1
ATOM 1450 C C . PRO A 1 182 ? -3.555 -3.991 0.096 1.00 83.00 182 PRO A C 1
ATOM 1452 O O . PRO A 1 182 ? -2.510 -3.994 -0.551 1.00 83.00 182 PRO A O 1
ATOM 1455 N N . ALA A 1 183 ? -4.346 -2.917 0.172 1.00 81.44 183 ALA A N 1
ATOM 1456 C CA . ALA A 1 183 ? -4.071 -1.653 -0.504 1.00 81.44 183 ALA A CA 1
ATOM 1457 C C . ALA A 1 183 ? -3.019 -0.804 0.232 1.00 81.44 183 ALA A C 1
ATOM 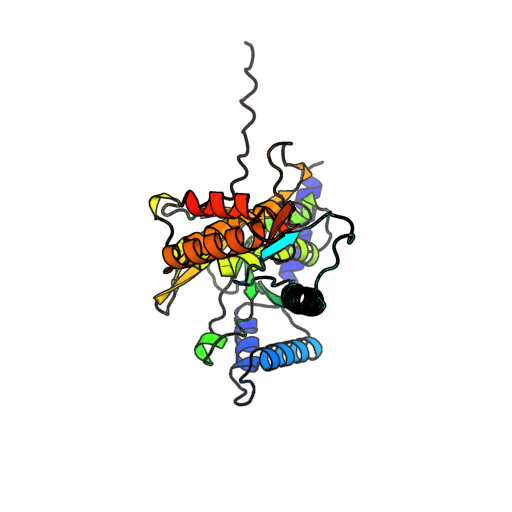1459 O O . ALA A 1 183 ? -2.225 -0.109 -0.396 1.00 81.44 183 ALA A O 1
ATOM 1460 N N . LEU A 1 184 ? -2.972 -0.871 1.564 1.00 77.94 184 LEU A N 1
ATOM 1461 C CA . LEU A 1 184 ? -2.125 0.013 2.375 1.00 77.94 184 LEU A CA 1
ATOM 1462 C C . LEU A 1 184 ? -0.638 -0.348 2.348 1.00 77.94 184 LEU A C 1
ATOM 1464 O O . LEU A 1 184 ? 0.200 0.476 2.704 1.00 77.94 184 LEU A O 1
ATOM 1468 N N . VAL A 1 185 ? -0.295 -1.555 1.904 1.00 67.38 185 VAL A N 1
ATOM 1469 C CA . VAL A 1 185 ? 1.094 -2.022 1.830 1.00 67.38 185 VAL A CA 1
ATOM 1470 C C . VAL A 1 185 ? 1.958 -1.157 0.901 1.00 67.38 185 VAL A C 1
ATOM 1472 O O . VAL A 1 185 ? 3.147 -0.970 1.144 1.00 67.38 185 VAL A O 1
ATOM 1475 N N . TRP A 1 186 ? 1.349 -0.561 -0.122 1.00 68.75 186 TRP A N 1
ATOM 1476 C CA . TRP A 1 186 ? 2.012 0.314 -1.092 1.00 68.75 186 TRP A CA 1
ATOM 1477 C C . TRP A 1 186 ? 2.347 1.710 -0.557 1.00 68.75 186 TRP A C 1
ATOM 1479 O O . TRP A 1 186 ? 3.022 2.487 -1.230 1.00 68.75 186 TRP A O 1
ATOM 1489 N N . LEU A 1 187 ? 1.869 2.051 0.643 1.00 70.56 187 LEU A N 1
ATOM 1490 C CA . LEU A 1 187 ? 2.120 3.359 1.242 1.00 70.56 187 LEU A CA 1
ATOM 1491 C C . LEU A 1 187 ? 3.552 3.502 1.757 1.00 70.56 187 LEU A C 1
ATOM 1493 O O . LEU A 1 187 ? 4.059 4.616 1.812 1.00 70.56 187 LEU A O 1
ATOM 1497 N N . GLU A 1 188 ? 4.240 2.406 2.091 1.00 64.56 188 GLU A N 1
ATOM 1498 C CA . GLU A 1 188 ? 5.641 2.491 2.525 1.00 64.56 188 GLU A CA 1
ATOM 1499 C C . GLU A 1 188 ? 6.552 3.001 1.394 1.00 64.56 188 GLU A C 1
ATOM 1501 O O . GLU A 1 188 ? 7.461 3.799 1.627 1.00 64.56 188 GLU A O 1
ATOM 1506 N N . SER A 1 189 ? 6.283 2.598 0.150 1.00 63.75 189 SER A N 1
ATOM 1507 C CA . SER A 1 189 ? 7.085 2.952 -1.024 1.00 63.75 189 SER A CA 1
ATOM 1508 C C . SER A 1 189 ? 6.731 4.306 -1.645 1.00 63.75 189 SER A C 1
ATOM 1510 O O . SER A 1 189 ? 7.524 4.843 -2.414 1.00 63.75 189 SER A O 1
ATOM 1512 N N . SER A 1 190 ? 5.590 4.911 -1.296 1.00 68.94 190 SER A N 1
ATOM 1513 C CA . SER A 1 190 ? 5.237 6.262 -1.762 1.00 68.94 190 SER A CA 1
ATOM 1514 C C . SER A 1 190 ? 5.934 7.394 -1.001 1.00 68.94 190 SER A C 1
ATOM 1516 O O . SER A 1 190 ? 5.917 8.538 -1.457 1.00 68.94 190 SER A O 1
ATOM 1518 N N . GLY A 1 191 ? 6.561 7.106 0.144 1.00 70.38 191 GLY A N 1
ATOM 1519 C CA . GLY A 1 191 ? 7.152 8.143 0.993 1.00 70.38 191 GLY A CA 1
ATOM 1520 C C . GLY A 1 191 ? 8.361 8.810 0.343 1.00 70.38 191 GLY A C 1
ATOM 1521 O O . GLY A 1 191 ? 8.554 10.018 0.483 1.00 70.38 191 GLY A O 1
ATOM 1522 N N . SER A 1 192 ? 9.145 8.038 -0.417 1.00 68.62 192 SER A N 1
ATOM 1523 C CA . SER A 1 192 ? 10.280 8.559 -1.183 1.00 68.62 192 SER A CA 1
ATOM 1524 C C . SER A 1 192 ? 9.838 9.514 -2.285 1.00 68.62 192 SER A C 1
ATOM 1526 O O . SER A 1 192 ? 10.504 10.522 -2.490 1.00 68.62 192 SER A O 1
ATOM 1528 N N . GLU A 1 193 ? 8.706 9.235 -2.938 1.00 79.62 193 GLU A N 1
ATOM 1529 C CA . GLU A 1 193 ? 8.135 10.112 -3.963 1.00 79.62 193 GLU A CA 1
ATOM 1530 C C . GLU A 1 193 ? 7.762 11.469 -3.386 1.00 79.62 193 GLU A C 1
ATOM 1532 O O . GLU A 1 193 ? 8.236 12.511 -3.837 1.00 79.62 193 GLU A O 1
ATOM 1537 N N . LEU A 1 194 ? 6.944 11.461 -2.339 1.00 77.06 194 LEU A N 1
ATOM 1538 C CA . LEU A 1 194 ? 6.434 12.691 -1.748 1.00 77.06 194 LEU A CA 1
ATOM 1539 C C . LEU A 1 194 ? 7.531 13.574 -1.150 1.00 77.06 194 LEU A C 1
ATOM 1541 O O . LEU A 1 194 ? 7.368 14.790 -1.099 1.00 77.06 194 LEU A O 1
ATOM 1545 N N . ALA A 1 195 ? 8.641 12.980 -0.708 1.00 76.38 195 ALA A N 1
ATOM 1546 C CA . ALA A 1 195 ? 9.771 13.716 -0.152 1.00 76.38 195 ALA A CA 1
ATOM 1547 C C . ALA A 1 195 ? 10.510 14.579 -1.188 1.00 76.38 195 ALA A C 1
ATOM 1549 O O . ALA A 1 195 ? 11.102 15.590 -0.817 1.00 76.38 195 ALA A O 1
ATOM 1550 N N . VAL A 1 196 ? 10.502 14.181 -2.464 1.00 79.25 196 VAL A N 1
ATOM 1551 C CA . VAL A 1 196 ? 11.243 14.868 -3.539 1.00 79.25 196 VAL A CA 1
ATOM 1552 C C . VAL A 1 196 ? 10.330 15.508 -4.583 1.00 79.25 196 VAL A C 1
ATOM 1554 O O . VAL A 1 196 ? 10.791 16.265 -5.439 1.00 79.25 196 VAL A O 1
ATOM 1557 N N . ARG A 1 197 ? 9.029 15.216 -4.530 1.00 79.00 197 ARG A N 1
ATOM 1558 C CA . ARG A 1 197 ? 8.038 15.801 -5.425 1.00 79.00 197 ARG A CA 1
ATOM 1559 C C . ARG A 1 197 ? 7.866 17.303 -5.138 1.00 79.00 197 ARG A C 1
ATOM 1561 O O . ARG A 1 197 ? 7.806 17.697 -3.972 1.00 79.00 197 ARG A O 1
ATOM 1568 N N . PRO A 1 198 ? 7.753 18.165 -6.167 1.00 74.06 198 PRO A N 1
ATOM 1569 C CA . PRO A 1 198 ? 7.653 19.604 -5.954 1.00 74.06 198 PRO A CA 1
ATOM 1570 C C . PRO A 1 198 ? 6.437 20.010 -5.089 1.00 74.06 198 PRO A C 1
ATOM 1572 O O . PRO A 1 198 ? 5.320 19.576 -5.393 1.00 74.06 198 PRO A O 1
ATOM 1575 N N . PRO A 1 199 ? 6.601 20.885 -4.073 1.00 65.44 199 PRO A N 1
ATOM 1576 C CA . PRO A 1 199 ? 5.557 21.203 -3.084 1.00 65.44 199 PRO A CA 1
ATOM 1577 C C . PRO A 1 199 ? 4.249 21.771 -3.656 1.00 65.44 199 PRO A C 1
ATOM 1579 O O . PRO A 1 199 ? 3.176 21.567 -3.084 1.00 65.44 199 PRO A O 1
ATOM 1582 N N . TYR A 1 200 ? 4.314 22.457 -4.804 1.00 61.53 200 TYR A N 1
ATOM 1583 C CA . TYR A 1 200 ? 3.130 22.981 -5.497 1.00 61.53 200 TYR A CA 1
ATOM 1584 C C . TYR A 1 200 ? 2.168 21.876 -5.964 1.00 61.53 200 TYR A C 1
ATOM 1586 O O . TYR A 1 200 ? 1.018 22.166 -6.272 1.00 61.53 200 TYR A O 1
ATOM 1594 N N . SER A 1 201 ? 2.614 20.615 -5.978 1.00 58.28 201 SER A N 1
ATOM 1595 C CA . SER A 1 201 ? 1.811 19.470 -6.414 1.00 58.28 201 SER A CA 1
ATOM 1596 C C . SER A 1 201 ? 0.815 18.967 -5.359 1.00 58.28 201 SER A C 1
ATOM 1598 O O . SER A 1 201 ? -0.068 18.192 -5.707 1.00 58.28 201 SER A O 1
ATOM 1600 N N . PHE A 1 202 ? 0.940 19.342 -4.075 1.00 64.88 202 PHE A N 1
ATOM 1601 C CA . PHE A 1 202 ? 0.057 18.797 -3.024 1.00 64.88 202 PHE A CA 1
ATOM 1602 C C . PHE A 1 202 ? -0.268 19.721 -1.836 1.00 64.88 202 PHE A C 1
ATOM 1604 O O . PHE A 1 202 ? -1.064 19.320 -0.990 1.00 64.88 202 PHE A O 1
ATOM 1611 N N . ALA A 1 203 ? 0.243 20.962 -1.807 1.00 58.44 203 ALA A N 1
ATOM 1612 C CA . ALA A 1 203 ? -0.088 22.013 -0.828 1.00 58.44 203 ALA A CA 1
ATOM 1613 C C . ALA A 1 203 ? -0.069 21.567 0.662 1.00 58.44 203 ALA A C 1
ATOM 1615 O O . ALA A 1 203 ? 0.297 20.450 1.017 1.00 58.44 203 ALA A O 1
ATOM 1616 N N . ALA A 1 204 ? -0.464 22.453 1.583 1.00 61.31 204 ALA A N 1
ATOM 1617 C CA . ALA A 1 204 ? -0.532 22.136 3.018 1.00 61.31 204 ALA A CA 1
ATOM 1618 C C . ALA A 1 204 ? -1.590 21.062 3.372 1.00 61.31 204 ALA A C 1
ATOM 1620 O O . ALA A 1 204 ? -1.573 20.521 4.473 1.00 61.31 204 ALA A O 1
ATOM 1621 N N . GLY A 1 205 ? -2.517 20.758 2.453 1.00 67.69 205 GLY A N 1
ATOM 1622 C CA . GLY A 1 205 ? -3.643 19.841 2.673 1.00 67.69 205 GLY A CA 1
ATOM 1623 C C . GLY A 1 205 ? -3.343 18.357 2.438 1.00 67.69 205 GLY A C 1
ATOM 1624 O O . GLY A 1 205 ? -4.209 17.525 2.710 1.00 67.69 205 GLY A O 1
ATOM 1625 N N . GLY A 1 206 ? -2.146 18.024 1.948 1.00 77.25 206 GLY A N 1
ATOM 1626 C CA . GLY A 1 206 ? -1.753 16.655 1.623 1.00 77.25 206 GLY A CA 1
ATOM 1627 C C . GLY A 1 206 ? -2.246 16.177 0.258 1.00 77.25 206 GLY A C 1
ATOM 1628 O O . GLY A 1 206 ? -3.213 16.680 -0.316 1.00 77.25 206 GLY A O 1
ATOM 1629 N N . MET A 1 207 ? -1.565 15.163 -0.267 1.00 79.88 207 MET A N 1
ATOM 1630 C CA . MET A 1 207 ? -1.864 14.564 -1.559 1.00 79.88 207 MET A CA 1
ATOM 1631 C C . MET A 1 207 ? -2.998 13.549 -1.432 1.00 79.88 207 MET A C 1
ATOM 1633 O O . MET A 1 207 ? -2.906 12.602 -0.651 1.00 79.88 207 MET A O 1
ATOM 1637 N N . LYS A 1 208 ? -4.051 13.710 -2.235 1.00 81.75 208 LYS A N 1
ATOM 1638 C CA . LYS A 1 208 ? -5.139 12.731 -2.322 1.00 81.75 208 LYS A CA 1
ATOM 1639 C C . LYS A 1 208 ? -4.777 11.613 -3.294 1.00 81.75 208 LYS A C 1
ATOM 1641 O O . LYS A 1 208 ? -4.347 11.892 -4.408 1.00 81.75 208 LYS A O 1
ATOM 1646 N N . ARG A 1 209 ? -4.970 10.359 -2.885 1.00 80.25 209 ARG A N 1
ATOM 1647 C CA . ARG A 1 209 ? -4.669 9.170 -3.695 1.00 80.25 209 ARG A CA 1
ATOM 1648 C C . ARG A 1 209 ? -5.807 8.168 -3.624 1.00 80.25 209 ARG A C 1
ATOM 1650 O O . ARG A 1 209 ? -6.296 7.875 -2.535 1.00 80.25 209 ARG A O 1
ATOM 1657 N N . HIS A 1 210 ? -6.182 7.618 -4.772 1.00 83.81 210 HIS A N 1
ATOM 1658 C CA . HIS A 1 210 ? -7.047 6.449 -4.845 1.00 83.81 210 HIS A CA 1
ATOM 1659 C C . HIS A 1 210 ? -6.199 5.185 -4.958 1.00 83.81 210 HIS A C 1
ATOM 1661 O O . HIS A 1 210 ? -5.395 5.070 -5.878 1.00 83.81 210 HIS A O 1
ATOM 1667 N N . ILE A 1 211 ? -6.375 4.240 -4.036 1.00 84.62 211 ILE A N 1
ATOM 1668 C CA . ILE A 1 211 ? -5.679 2.950 -4.077 1.00 84.62 211 ILE A CA 1
ATOM 1669 C C . ILE A 1 211 ? -6.714 1.837 -4.244 1.00 84.62 211 ILE A C 1
ATOM 1671 O O . ILE A 1 211 ? -7.643 1.769 -3.434 1.00 84.62 211 ILE A O 1
ATOM 1675 N N . PRO A 1 212 ? -6.590 0.975 -5.269 1.00 86.12 212 PRO A N 1
ATOM 1676 C CA . PRO A 1 212 ? -7.556 -0.087 -5.508 1.00 86.12 212 PRO A CA 1
ATOM 1677 C C . PRO A 1 212 ? -7.571 -1.111 -4.373 1.00 86.12 212 PRO A C 1
ATOM 1679 O O . PRO A 1 212 ? -6.530 -1.503 -3.842 1.00 86.12 212 PRO A O 1
ATOM 1682 N N . THR A 1 213 ? -8.771 -1.579 -4.052 1.00 88.56 213 THR A N 1
ATOM 1683 C CA . THR A 1 213 ? -9.059 -2.710 -3.164 1.00 88.56 213 THR A CA 1
ATOM 1684 C C . THR A 1 213 ? -9.789 -3.797 -3.960 1.00 88.56 213 THR A C 1
ATOM 1686 O O . THR A 1 213 ? -10.182 -3.541 -5.101 1.00 88.56 213 THR A O 1
ATOM 1689 N N . PRO A 1 214 ? -9.990 -5.014 -3.417 1.00 88.50 214 PRO A N 1
ATOM 1690 C CA . PRO A 1 214 ? -10.683 -6.075 -4.150 1.00 88.50 214 PRO A CA 1
ATOM 1691 C C . PRO A 1 214 ? -12.070 -5.688 -4.684 1.00 88.50 214 PRO A C 1
ATOM 1693 O O . PRO A 1 214 ? -12.428 -6.130 -5.769 1.00 88.50 214 PRO A O 1
ATOM 1696 N N . ASN A 1 215 ? -12.827 -4.862 -3.953 1.00 90.31 215 ASN A N 1
ATOM 1697 C CA . ASN A 1 215 ? -14.206 -4.493 -4.291 1.00 90.31 215 ASN A CA 1
ATOM 1698 C C . ASN A 1 215 ? -14.401 -2.979 -4.528 1.00 90.31 215 ASN A C 1
ATOM 1700 O O . ASN A 1 215 ? -15.534 -2.480 -4.537 1.00 90.31 215 ASN A O 1
ATOM 1704 N N . GLY A 1 216 ? -13.326 -2.201 -4.673 1.00 89.19 216 GLY A N 1
ATOM 1705 C CA . GLY A 1 216 ? -13.430 -0.746 -4.761 1.00 89.19 216 GLY A CA 1
ATOM 1706 C C . GLY A 1 216 ? -12.093 -0.016 -4.744 1.00 89.19 216 GLY A C 1
ATOM 1707 O O . GLY A 1 216 ? -11.100 -0.483 -5.296 1.00 89.19 216 GLY A O 1
ATOM 1708 N N . ALA A 1 217 ? -12.076 1.164 -4.127 1.00 88.81 217 ALA A N 1
ATOM 1709 C CA . ALA A 1 217 ? -10.859 1.934 -3.904 1.00 88.81 217 ALA A CA 1
ATOM 1710 C C . ALA A 1 217 ? -10.921 2.737 -2.601 1.00 88.81 217 ALA A C 1
ATOM 1712 O O . ALA A 1 217 ? -11.967 3.269 -2.216 1.00 88.81 217 ALA A O 1
ATOM 1713 N N . LEU A 1 218 ? -9.772 2.861 -1.942 1.00 88.75 218 LEU A N 1
ATOM 1714 C CA . LEU A 1 218 ? -9.544 3.753 -0.811 1.00 88.75 218 LEU A CA 1
ATOM 1715 C C . LEU A 1 218 ? -9.175 5.140 -1.319 1.00 88.75 218 LEU A C 1
ATOM 1717 O O . LEU A 1 218 ? -8.266 5.256 -2.131 1.00 88.75 218 LEU A O 1
ATOM 1721 N N . LEU A 1 219 ? -9.806 6.183 -0.788 1.00 86.50 219 LEU A N 1
ATOM 1722 C CA . LEU A 1 219 ? -9.317 7.552 -0.887 1.00 86.50 219 LEU A CA 1
ATOM 1723 C C . LEU A 1 219 ? -8.485 7.862 0.354 1.00 86.50 219 LEU A C 1
ATOM 1725 O O . LEU A 1 219 ? -9.008 7.919 1.470 1.00 86.50 219 LEU A O 1
ATOM 1729 N N . LEU A 1 220 ? -7.201 8.098 0.145 1.00 85.19 220 LEU A N 1
ATOM 1730 C CA . LEU A 1 220 ? -6.239 8.444 1.179 1.00 85.19 220 LEU A CA 1
ATOM 1731 C C . LEU A 1 220 ? -5.807 9.894 1.007 1.00 85.19 220 LEU A C 1
ATOM 1733 O O . LEU A 1 220 ? -5.654 10.367 -0.117 1.00 85.19 220 LEU A O 1
ATOM 1737 N N . THR A 1 221 ? -5.583 10.576 2.124 1.00 84.38 221 THR A N 1
ATOM 1738 C CA . THR A 1 221 ? -4.802 11.811 2.159 1.00 84.38 221 THR A CA 1
ATOM 1739 C C . THR A 1 221 ? -3.449 11.474 2.745 1.00 84.38 221 THR A C 1
ATOM 1741 O O . THR A 1 221 ? -3.364 10.905 3.834 1.00 84.38 221 THR A O 1
ATOM 1744 N N . THR A 1 222 ? -2.402 11.834 2.021 1.00 80.81 222 THR A N 1
ATOM 1745 C CA . THR A 1 222 ? -1.028 11.551 2.395 1.00 80.81 222 THR A CA 1
ATOM 1746 C C . THR A 1 222 ? -0.246 12.841 2.570 1.00 80.81 222 THR A C 1
ATOM 1748 O O . THR A 1 222 ? -0.226 13.692 1.682 1.00 80.81 222 THR A O 1
ATOM 1751 N N . THR A 1 223 ? 0.433 12.976 3.700 1.00 77.75 223 THR A N 1
ATOM 1752 C CA . THR A 1 223 ? 1.340 14.085 3.995 1.00 77.75 223 THR A CA 1
ATOM 1753 C C . THR A 1 223 ? 2.736 13.555 4.303 1.00 77.75 223 THR A C 1
ATOM 1755 O O . THR A 1 223 ? 2.935 12.369 4.577 1.00 77.75 223 THR A O 1
ATOM 1758 N N . VAL A 1 224 ? 3.722 14.448 4.237 1.00 74.75 224 VAL A N 1
ATOM 1759 C CA . VAL A 1 224 ? 5.079 14.178 4.708 1.00 74.75 224 VAL A CA 1
ATOM 1760 C C . VAL A 1 224 ? 5.294 14.998 5.965 1.00 74.75 224 VAL A C 1
ATOM 1762 O O . VAL A 1 224 ? 5.255 16.227 5.925 1.00 74.75 224 VAL A O 1
ATOM 1765 N N . ALA A 1 225 ? 5.524 14.314 7.076 1.00 66.69 225 ALA A N 1
ATOM 1766 C CA . ALA A 1 225 ? 5.955 14.928 8.315 1.00 66.69 225 ALA A CA 1
ATOM 1767 C C . ALA A 1 225 ? 7.469 14.712 8.488 1.00 66.69 225 ALA A C 1
ATOM 1769 O O . ALA A 1 225 ? 7.991 13.643 8.143 1.00 66.69 225 ALA A O 1
ATOM 1770 N N . PRO A 1 226 ? 8.204 15.686 9.049 1.00 58.03 226 PRO A N 1
ATOM 1771 C CA . PRO A 1 226 ? 9.541 15.421 9.555 1.00 58.03 226 PRO A CA 1
ATOM 1772 C C . PRO A 1 226 ? 9.436 14.327 10.623 1.00 58.03 226 PRO A C 1
ATOM 1774 O O . PRO A 1 226 ? 8.721 14.498 11.611 1.00 58.03 226 PRO A O 1
ATOM 1777 N N . SER A 1 227 ? 10.122 13.194 10.452 1.00 62.50 227 SER A N 1
ATOM 1778 C CA . SER A 1 227 ? 10.234 12.255 11.571 1.00 62.50 227 SER A CA 1
ATOM 1779 C C . SER A 1 227 ? 11.134 12.843 12.652 1.00 62.50 227 SER A C 1
ATOM 1781 O O . SER A 1 227 ? 12.023 13.654 12.379 1.00 62.50 227 SER A O 1
ATOM 1783 N N . TYR A 1 228 ? 10.992 12.322 13.871 1.00 49.09 228 TYR A N 1
ATOM 1784 C CA . TYR A 1 228 ? 11.904 12.583 14.991 1.00 49.09 228 TYR A CA 1
ATOM 1785 C C . TYR A 1 228 ? 13.390 12.308 14.652 1.00 49.09 228 TYR A C 1
ATOM 1787 O O . TYR A 1 228 ? 14.289 12.739 15.366 1.00 49.09 228 TYR A O 1
ATOM 1795 N N . TYR A 1 229 ? 13.662 11.594 13.553 1.00 55.38 229 TYR A N 1
ATOM 1796 C CA . TYR A 1 229 ? 14.990 11.176 13.105 1.00 55.38 229 TYR A CA 1
ATOM 1797 C C . TYR A 1 229 ? 15.486 11.904 11.852 1.00 55.38 229 TYR A C 1
ATOM 1799 O O . TYR A 1 229 ? 16.449 11.457 11.232 1.00 55.38 229 TYR A O 1
ATOM 1807 N N . GLY A 1 230 ? 14.815 12.979 11.432 1.00 54.22 230 GLY A N 1
ATOM 1808 C CA . GLY A 1 230 ? 15.206 13.774 10.263 1.00 54.22 230 GLY A CA 1
ATOM 1809 C C . GLY A 1 230 ? 14.954 13.096 8.911 1.00 54.22 230 GLY A C 1
ATOM 1810 O O . GLY A 1 230 ? 15.126 13.727 7.874 1.00 54.22 230 GLY A O 1
ATOM 1811 N N . LYS A 1 231 ? 14.502 11.834 8.892 1.00 59.44 231 LYS A N 1
ATOM 1812 C CA . LYS A 1 231 ? 13.997 11.193 7.672 1.00 59.44 231 LYS A CA 1
ATOM 1813 C C . LYS A 1 231 ? 12.551 11.640 7.425 1.00 59.44 231 LYS A C 1
ATOM 1815 O O . LYS A 1 231 ? 11.774 11.635 8.382 1.00 59.44 231 LYS A O 1
ATOM 1820 N N . PRO A 1 232 ? 12.165 12.007 6.196 1.00 62.16 232 PRO A N 1
ATOM 1821 C CA . PRO A 1 232 ? 10.766 12.230 5.853 1.00 62.16 232 PRO A CA 1
ATOM 1822 C C . PRO A 1 232 ? 9.944 10.986 6.198 1.00 62.16 232 PRO A C 1
ATOM 1824 O O . PRO A 1 232 ? 10.330 9.872 5.839 1.00 62.16 232 PRO A O 1
ATOM 1827 N N . GLN A 1 233 ? 8.848 11.162 6.929 1.00 67.94 233 GLN A N 1
ATOM 1828 C CA . GLN A 1 233 ? 7.925 10.086 7.255 1.00 67.94 233 GLN A CA 1
ATOM 1829 C C . GLN A 1 233 ? 6.560 10.409 6.673 1.00 67.94 233 GLN A C 1
ATOM 1831 O O . GLN A 1 233 ? 6.052 11.521 6.805 1.00 67.94 233 GLN A O 1
ATOM 1836 N N . GLN A 1 234 ? 5.981 9.413 6.021 1.00 73.94 234 GLN A N 1
ATOM 1837 C CA . GLN A 1 234 ? 4.654 9.522 5.461 1.00 73.94 234 GLN A CA 1
ATOM 1838 C C . GLN A 1 234 ? 3.615 9.371 6.575 1.00 73.94 234 GLN A C 1
ATOM 1840 O O . GLN A 1 234 ? 3.699 8.443 7.381 1.00 73.94 234 GLN A O 1
ATOM 1845 N N . ASP A 1 235 ? 2.642 10.274 6.604 1.00 75.38 235 ASP A N 1
ATOM 1846 C CA . ASP A 1 235 ? 1.425 10.124 7.393 1.00 75.38 235 ASP A CA 1
ATOM 1847 C C . ASP A 1 235 ? 0.248 9.969 6.428 1.00 75.38 235 ASP A C 1
ATOM 1849 O O . ASP A 1 235 ? 0.069 10.762 5.499 1.00 75.38 235 ASP A O 1
ATOM 1853 N N . CYS A 1 236 ? -0.519 8.894 6.601 1.00 79.88 236 CYS A N 1
ATOM 1854 C CA . CYS A 1 236 ? -1.660 8.588 5.749 1.00 79.88 236 CYS A CA 1
ATOM 1855 C C . CYS A 1 236 ? -2.925 8.522 6.573 1.00 79.88 236 CYS A C 1
ATOM 1857 O O . CYS A 1 236 ? -3.041 7.733 7.510 1.00 79.88 236 CYS A O 1
ATOM 1859 N N . THR A 1 237 ? -3.927 9.269 6.136 1.00 80.88 237 THR A N 1
ATOM 1860 C CA . THR A 1 237 ? -5.275 9.171 6.677 1.00 80.88 237 THR A CA 1
ATOM 1861 C C . THR A 1 237 ? -6.207 8.613 5.621 1.00 80.88 237 THR A C 1
ATOM 1863 O O . THR A 1 237 ? -6.322 9.162 4.523 1.00 80.88 237 THR A O 1
ATOM 1866 N N . LEU A 1 238 ? -6.896 7.522 5.954 1.00 83.50 238 LEU A N 1
ATOM 1867 C CA . LEU A 1 238 ? -7.963 6.990 5.124 1.00 83.50 238 LEU A CA 1
ATOM 1868 C C . LEU A 1 238 ? -9.194 7.889 5.244 1.00 83.50 238 LEU A C 1
ATOM 1870 O O . LEU A 1 238 ? -9.897 7.895 6.258 1.00 83.50 238 LEU A O 1
ATOM 1874 N N . VAL A 1 239 ? -9.452 8.646 4.182 1.00 77.62 239 VAL A N 1
ATOM 1875 C CA . VAL A 1 239 ? -10.584 9.568 4.097 1.00 77.62 239 VAL A CA 1
ATOM 1876 C C . VAL A 1 239 ? -11.867 8.780 3.892 1.00 77.62 239 VAL A C 1
ATOM 1878 O O . VAL A 1 239 ? -12.857 9.007 4.588 1.00 77.62 239 VAL A O 1
ATOM 1881 N N . THR A 1 240 ? -11.878 7.860 2.923 1.00 87.00 240 THR A N 1
ATOM 1882 C CA . THR A 1 240 ? -13.047 7.020 2.665 1.00 87.00 240 THR A CA 1
ATOM 1883 C C . THR A 1 240 ? -12.751 5.814 1.774 1.00 87.00 240 THR A C 1
ATOM 1885 O O . THR A 1 240 ? -11.651 5.673 1.253 1.00 87.00 240 THR A O 1
ATOM 1888 N N . TRP A 1 241 ? -13.764 4.974 1.567 1.00 90.44 241 TRP A N 1
ATOM 1889 C CA . TRP A 1 241 ? -13.775 3.873 0.614 1.00 90.44 241 TRP A CA 1
ATOM 1890 C C . TRP A 1 241 ? -14.975 4.003 -0.333 1.00 90.44 241 TRP A C 1
ATOM 1892 O O . TRP A 1 241 ? -16.059 4.457 0.060 1.00 90.44 241 TRP A O 1
ATOM 1902 N N . ILE A 1 242 ? -14.767 3.633 -1.594 1.00 87.81 242 ILE A N 1
ATOM 1903 C CA . ILE A 1 242 ? -15.739 3.759 -2.679 1.00 87.81 242 ILE A CA 1
ATOM 1904 C C . ILE A 1 242 ? -15.873 2.395 -3.345 1.00 87.81 242 ILE A C 1
ATOM 1906 O O . ILE A 1 242 ? -14.883 1.843 -3.814 1.00 87.81 242 ILE A O 1
ATOM 1910 N N . HIS A 1 243 ? -17.092 1.856 -3.375 1.00 89.19 243 HIS A N 1
ATOM 1911 C CA . HIS A 1 243 ? -17.362 0.561 -3.992 1.00 89.19 243 HIS A CA 1
ATOM 1912 C C . HIS A 1 243 ? -17.237 0.681 -5.514 1.00 89.19 243 HIS A C 1
ATOM 1914 O O . HIS A 1 243 ? -17.713 1.658 -6.089 1.00 89.19 243 HIS A O 1
ATOM 1920 N N . GLU A 1 244 ? -16.718 -0.351 -6.181 1.00 86.75 244 GLU A N 1
ATOM 1921 C CA . GLU A 1 244 ? -16.644 -0.418 -7.649 1.00 86.75 244 GLU A CA 1
ATOM 1922 C C . GLU A 1 244 ? -17.968 -0.112 -8.380 1.00 86.75 244 GLU A C 1
ATOM 1924 O O . GLU A 1 244 ? -17.960 0.509 -9.438 1.00 86.75 244 GLU A O 1
ATOM 1929 N N . LYS A 1 245 ? -19.126 -0.455 -7.792 1.00 86.06 245 LYS A N 1
ATOM 1930 C CA . LYS A 1 245 ? -20.460 -0.180 -8.352 1.00 86.06 245 LYS A CA 1
ATOM 1931 C C . LYS A 1 245 ? -20.788 1.311 -8.429 1.00 86.06 245 LYS A C 1
ATOM 1933 O O . LYS A 1 245 ? -21.766 1.689 -9.063 1.00 86.06 245 LYS A O 1
ATOM 1938 N N . GLN A 1 246 ? -20.016 2.145 -7.739 1.00 83.38 246 GLN A N 1
ATOM 1939 C CA . GLN A 1 246 ? -20.168 3.595 -7.727 1.00 83.38 246 GLN A CA 1
ATOM 1940 C C . GLN A 1 246 ? -19.243 4.282 -8.738 1.00 83.38 246 GLN A C 1
ATOM 1942 O O . GLN A 1 246 ? -19.342 5.495 -8.903 1.00 83.38 246 GLN A O 1
ATOM 1947 N N . PHE A 1 247 ? -18.351 3.540 -9.401 1.00 80.56 247 PHE A N 1
ATOM 1948 C CA . PHE A 1 247 ? -17.512 4.080 -10.464 1.00 80.56 247 PHE A CA 1
ATOM 1949 C C . PHE A 1 247 ? -18.320 4.214 -11.759 1.00 80.56 247 PHE A C 1
ATOM 1951 O O . PHE A 1 247 ? -19.038 3.298 -12.165 1.00 80.56 247 PHE A O 1
ATOM 1958 N N . LYS A 1 248 ? -18.182 5.350 -12.447 1.00 74.94 248 LYS A N 1
ATOM 1959 C CA . LYS A 1 248 ? -18.603 5.483 -13.850 1.00 74.94 248 LYS A CA 1
ATOM 1960 C C . LYS A 1 248 ? -17.684 4.643 -14.753 1.00 74.94 248 LYS A C 1
ATOM 1962 O O . LYS A 1 248 ? -16.580 4.278 -14.358 1.00 74.94 248 LYS A O 1
ATOM 1967 N N . LYS A 1 249 ? -18.100 4.366 -15.998 1.00 65.62 249 LYS A N 1
ATOM 1968 C CA . LYS A 1 249 ? -17.305 3.564 -16.961 1.00 65.62 249 LYS A CA 1
ATOM 1969 C C . LYS A 1 249 ? -15.871 4.080 -17.165 1.00 65.62 249 LYS A C 1
ATOM 1971 O O . LYS A 1 249 ? -14.977 3.270 -17.371 1.00 65.62 249 LYS A O 1
ATOM 1976 N N . SER A 1 250 ? -15.656 5.394 -17.090 1.00 66.88 250 SER A N 1
ATOM 1977 C CA . SER A 1 250 ? -14.343 6.047 -17.210 1.00 66.88 250 SER A CA 1
ATOM 1978 C C . SER A 1 250 ? -13.532 6.092 -15.906 1.00 66.88 250 SER A C 1
ATOM 1980 O O . SER A 1 250 ? -12.401 6.557 -15.914 1.00 66.88 250 SER A O 1
ATOM 1982 N N . GLN A 1 251 ? -14.085 5.624 -14.783 1.00 70.94 251 GLN A N 1
ATOM 1983 C CA . GLN A 1 251 ? -13.531 5.791 -13.429 1.00 70.94 251 GLN A CA 1
ATOM 1984 C C . GLN A 1 251 ? -13.008 4.483 -12.831 1.00 70.94 251 GLN A C 1
ATOM 1986 O O . GLN A 1 251 ? -12.965 4.312 -11.611 1.00 70.94 251 GLN A O 1
ATOM 1991 N N . ARG A 1 252 ? -12.643 3.519 -13.678 1.00 67.88 252 ARG A N 1
ATOM 1992 C CA . ARG A 1 252 ? -12.127 2.243 -13.197 1.00 67.88 252 ARG A CA 1
ATOM 1993 C C . ARG A 1 252 ? -10.727 2.449 -12.623 1.00 67.88 252 ARG A C 1
ATOM 1995 O O . ARG A 1 252 ? -9.855 2.958 -13.307 1.00 67.88 252 ARG A O 1
ATOM 2002 N N . VAL A 1 253 ? -10.517 2.006 -11.385 1.00 68.75 253 VAL A N 1
ATOM 2003 C CA . VAL A 1 253 ? -9.177 1.888 -10.802 1.00 68.75 253 VAL A CA 1
ATOM 2004 C C . VAL A 1 253 ? -8.767 0.435 -10.884 1.00 68.75 253 VAL A C 1
ATOM 2006 O O . VAL A 1 253 ? -9.337 -0.411 -10.192 1.00 68.75 253 VAL A O 1
ATOM 2009 N N . THR A 1 254 ? -7.798 0.120 -11.736 1.00 78.94 254 THR A N 1
ATOM 2010 C CA . THR A 1 254 ? -7.238 -1.230 -11.773 1.00 78.94 254 THR A CA 1
ATOM 2011 C C . THR A 1 254 ? -5.961 -1.315 -10.947 1.00 78.94 254 THR A C 1
ATOM 2013 O O . THR A 1 254 ? -5.185 -0.365 -10.835 1.00 78.94 254 THR A O 1
ATOM 2016 N N . ARG A 1 255 ? -5.709 -2.500 -10.381 1.00 81.25 255 ARG A N 1
ATOM 2017 C CA . ARG A 1 255 ? -4.428 -2.816 -9.736 1.00 81.25 255 ARG A CA 1
ATOM 2018 C C . ARG A 1 255 ? -3.248 -2.613 -10.693 1.00 81.25 255 ARG A C 1
ATOM 2020 O O . ARG A 1 255 ? -2.200 -2.157 -10.256 1.00 81.25 255 ARG A O 1
ATOM 2027 N N . ARG A 1 256 ? -3.447 -2.912 -11.978 1.00 84.75 256 ARG A N 1
ATOM 2028 C CA . ARG A 1 256 ? -2.448 -2.781 -13.040 1.00 84.75 256 ARG A CA 1
ATOM 2029 C C . ARG A 1 256 ? -1.988 -1.340 -13.230 1.00 84.75 256 ARG A C 1
ATOM 2031 O O . ARG A 1 256 ? -0.798 -1.063 -13.128 1.00 84.75 256 ARG A O 1
ATOM 2038 N N . GLU A 1 257 ? -2.932 -0.428 -13.452 1.00 83.31 257 GLU A N 1
ATOM 2039 C CA . GLU A 1 257 ? -2.646 1.010 -13.557 1.00 83.31 257 GLU A CA 1
ATOM 2040 C C . GLU A 1 257 ? -2.012 1.514 -12.261 1.00 83.31 257 GLU A C 1
ATOM 2042 O O . GLU A 1 257 ? -1.027 2.243 -12.298 1.00 83.31 257 GLU A O 1
ATOM 2047 N N . PHE A 1 258 ? -2.511 1.040 -11.112 1.00 83.94 258 PHE A N 1
ATOM 2048 C CA . PHE A 1 258 ? -1.936 1.376 -9.816 1.00 83.94 258 PHE A CA 1
ATOM 2049 C C . PHE A 1 258 ? -0.490 0.891 -9.615 1.00 83.94 258 PHE A C 1
ATOM 2051 O O . PHE A 1 258 ? 0.302 1.540 -8.932 1.00 83.94 258 PHE A O 1
ATOM 2058 N N . ILE A 1 259 ? -0.103 -0.239 -10.186 1.00 83.69 259 ILE A N 1
ATOM 2059 C CA . ILE A 1 259 ? 1.289 -0.687 -10.138 1.00 83.69 259 ILE A CA 1
ATOM 2060 C C . ILE A 1 259 ? 2.147 0.170 -11.066 1.00 83.69 259 ILE A C 1
ATOM 2062 O O . ILE A 1 259 ? 3.227 0.604 -10.667 1.00 83.69 259 ILE A O 1
ATOM 2066 N N . PHE A 1 260 ? 1.654 0.449 -12.272 1.00 87.31 260 PHE A N 1
ATOM 2067 C CA . PHE A 1 260 ? 2.392 1.198 -13.279 1.00 87.31 260 PHE A CA 1
ATOM 2068 C C . PHE A 1 260 ? 2.781 2.596 -12.792 1.00 87.31 260 PHE A C 1
ATOM 2070 O O . PHE A 1 260 ? 3.974 2.893 -12.702 1.00 87.31 260 PHE A O 1
ATOM 2077 N N . THR A 1 261 ? 1.820 3.450 -12.416 1.00 86.56 261 THR A N 1
ATOM 2078 C CA . THR A 1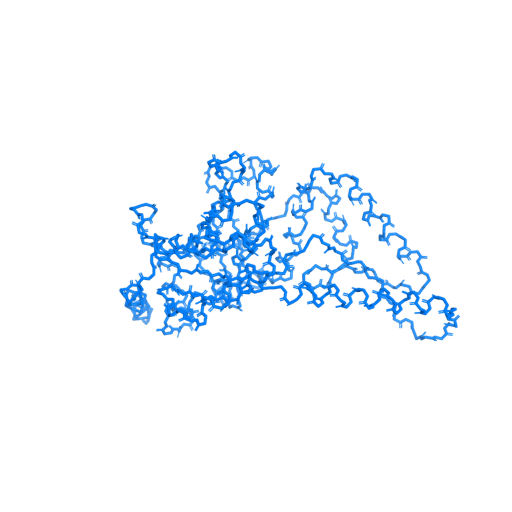 261 ? 2.160 4.832 -12.035 1.00 86.56 261 THR A CA 1
ATOM 2079 C C . THR A 1 261 ? 2.953 4.892 -10.731 1.00 86.56 261 THR A C 1
ATOM 2081 O O . THR A 1 261 ? 3.812 5.754 -10.579 1.00 86.56 261 THR A O 1
ATOM 2084 N N . HIS A 1 262 ? 2.752 3.944 -9.814 1.00 84.38 262 HIS A N 1
ATOM 2085 C CA . HIS A 1 262 ? 3.495 3.870 -8.564 1.00 84.38 262 HIS A CA 1
ATOM 2086 C C . HIS A 1 262 ? 4.970 3.595 -8.850 1.00 84.38 262 HIS A C 1
ATOM 2088 O O . HIS A 1 262 ? 5.839 4.238 -8.265 1.00 84.38 262 HIS A O 1
ATOM 2094 N N . MET A 1 263 ? 5.249 2.693 -9.792 1.00 85.94 263 MET A N 1
ATOM 2095 C CA . MET A 1 263 ? 6.610 2.386 -10.216 1.00 85.94 263 MET A CA 1
ATOM 2096 C C . MET A 1 263 ? 7.252 3.516 -11.015 1.00 85.94 263 MET A C 1
ATOM 2098 O O . MET A 1 263 ? 8.422 3.807 -10.774 1.00 85.94 263 MET A O 1
ATOM 2102 N N . VAL A 1 264 ? 6.503 4.198 -11.890 1.00 88.94 264 VAL A N 1
ATOM 2103 C CA . VAL A 1 264 ? 6.986 5.410 -12.578 1.00 88.94 264 VAL A CA 1
ATOM 2104 C C . VAL A 1 264 ? 7.395 6.465 -11.550 1.00 88.94 264 VAL A C 1
ATOM 2106 O O . VAL A 1 264 ? 8.536 6.921 -11.547 1.00 88.94 264 VAL A O 1
ATOM 2109 N N . ASN A 1 265 ? 6.498 6.794 -10.620 1.00 87.31 265 ASN A N 1
ATOM 2110 C CA . ASN A 1 265 ? 6.746 7.782 -9.574 1.00 87.31 265 ASN A CA 1
ATOM 2111 C C . ASN A 1 265 ? 7.946 7.407 -8.704 1.00 87.31 265 ASN A C 1
ATOM 2113 O O . ASN A 1 265 ? 8.797 8.250 -8.438 1.00 87.31 265 ASN A O 1
ATOM 2117 N N . TYR A 1 266 ? 8.039 6.140 -8.297 1.00 84.81 266 TYR A N 1
ATOM 2118 C CA . TYR A 1 266 ? 9.164 5.636 -7.521 1.00 84.81 266 TYR A CA 1
ATOM 2119 C C . TYR A 1 266 ? 10.505 5.839 -8.249 1.00 84.81 266 TYR A C 1
ATOM 2121 O O . TYR A 1 266 ? 11.467 6.308 -7.641 1.00 84.81 266 TYR A O 1
ATOM 2129 N N . TRP A 1 267 ? 10.566 5.536 -9.549 1.00 86.81 267 TRP A N 1
ATOM 2130 C CA . TRP A 1 267 ? 11.772 5.697 -10.368 1.00 86.81 267 TRP A CA 1
ATOM 2131 C C . TRP A 1 267 ? 12.144 7.157 -10.623 1.00 86.81 267 TRP A C 1
ATOM 2133 O O . TRP A 1 267 ? 13.319 7.516 -10.561 1.00 86.81 267 TRP A O 1
ATOM 2143 N N . LEU A 1 268 ? 11.156 8.027 -10.841 1.00 87.50 268 LEU A N 1
ATOM 2144 C CA . LEU A 1 268 ? 11.386 9.468 -10.992 1.00 87.50 268 LEU A CA 1
ATOM 2145 C C . LEU A 1 268 ? 11.982 10.115 -9.734 1.00 87.50 268 LEU A C 1
ATOM 2147 O O . LEU A 1 268 ? 12.610 11.178 -9.821 1.00 87.50 268 LEU A O 1
ATOM 2151 N N . SER A 1 269 ? 11.798 9.469 -8.583 1.00 85.56 269 SER A N 1
ATOM 2152 C CA . SER A 1 269 ? 12.318 9.890 -7.284 1.00 85.56 269 SER A CA 1
ATOM 2153 C C . SER A 1 269 ? 13.700 9.339 -6.941 1.00 85.56 269 SER A C 1
ATOM 2155 O O . SER A 1 269 ? 14.230 9.674 -5.880 1.00 85.56 269 SER A O 1
ATOM 2157 N N . ASP A 1 270 ? 14.303 8.518 -7.805 1.00 84.75 270 ASP A N 1
ATOM 2158 C CA . ASP A 1 270 ? 15.678 8.060 -7.617 1.00 84.75 270 ASP A CA 1
ATOM 2159 C C . ASP A 1 270 ? 16.663 9.244 -7.765 1.00 84.75 270 ASP A C 1
ATOM 2161 O O . ASP A 1 270 ? 16.657 9.926 -8.797 1.00 84.75 270 ASP A O 1
ATOM 2165 N N . PRO A 1 271 ? 17.550 9.502 -6.782 1.00 84.12 271 PRO A N 1
ATOM 2166 C CA . PRO A 1 271 ? 18.605 10.511 -6.910 1.00 84.12 271 PRO A CA 1
ATOM 2167 C C . PRO A 1 271 ? 19.507 10.318 -8.141 1.00 84.12 271 PRO A C 1
ATOM 2169 O O . PRO A 1 271 ? 20.022 11.291 -8.685 1.00 84.12 271 PRO A O 1
ATOM 2172 N N . ASN A 1 272 ? 19.671 9.076 -8.601 1.00 85.88 272 ASN A N 1
ATOM 2173 C CA . ASN A 1 272 ? 20.470 8.692 -9.763 1.00 85.88 272 ASN A CA 1
ATOM 2174 C C . ASN A 1 272 ? 19.604 8.406 -11.000 1.00 85.88 272 ASN A C 1
ATOM 2176 O O . ASN A 1 272 ? 20.014 7.636 -11.877 1.00 85.88 272 ASN A O 1
ATOM 2180 N N . ARG A 1 273 ? 18.403 8.998 -11.092 1.00 86.88 273 ARG A N 1
ATOM 2181 C CA . ARG A 1 273 ? 17.445 8.725 -12.178 1.00 86.88 273 ARG A CA 1
ATOM 2182 C C . ARG A 1 273 ? 18.042 8.848 -13.578 1.00 86.88 273 ARG A C 1
ATOM 2184 O O . ARG A 1 273 ? 17.716 8.030 -14.420 1.00 86.88 273 ARG A O 1
ATOM 2191 N N . THR A 1 274 ? 18.928 9.816 -13.831 1.00 87.31 274 THR A N 1
ATOM 2192 C CA . THR A 1 274 ? 19.501 10.034 -15.171 1.00 87.31 274 THR A CA 1
ATOM 2193 C C . THR A 1 274 ? 20.322 8.828 -15.619 1.00 87.31 274 THR A C 1
ATOM 2195 O O . THR A 1 274 ? 20.041 8.250 -16.663 1.00 87.31 274 THR A O 1
ATOM 2198 N N . ALA A 1 275 ? 21.270 8.392 -14.785 1.00 88.44 275 ALA A N 1
ATOM 2199 C CA . ALA A 1 275 ? 22.095 7.221 -15.074 1.00 88.44 275 ALA A CA 1
ATOM 2200 C C . ALA A 1 275 ? 21.258 5.931 -15.117 1.00 88.44 275 ALA A C 1
ATOM 2202 O O . ALA A 1 275 ? 21.494 5.057 -15.946 1.00 88.44 275 ALA A O 1
ATOM 2203 N N . SER A 1 276 ? 20.251 5.823 -14.246 1.00 86.75 276 SER A N 1
ATOM 2204 C CA . SER A 1 276 ? 19.373 4.649 -14.180 1.00 86.75 276 SER A CA 1
ATOM 2205 C C . SER A 1 276 ? 18.461 4.543 -15.407 1.00 86.75 276 SER A C 1
ATOM 2207 O O . SER A 1 276 ? 18.241 3.447 -15.915 1.00 86.75 276 SER A O 1
ATOM 2209 N N . LEU A 1 277 ? 17.969 5.676 -15.916 1.00 90.19 277 LEU A N 1
ATOM 2210 C CA . LEU A 1 277 ? 17.155 5.757 -17.128 1.00 90.19 277 LEU A CA 1
ATOM 2211 C C . LEU A 1 277 ? 17.974 5.431 -18.379 1.00 90.19 277 LEU A C 1
ATOM 2213 O O . LEU A 1 277 ? 17.496 4.709 -19.249 1.00 90.19 277 LEU A O 1
ATOM 2217 N N . GLU A 1 278 ? 19.214 5.919 -18.463 1.00 91.56 278 GLU A N 1
ATOM 2218 C CA . GLU A 1 278 ? 20.135 5.550 -19.543 1.00 91.56 278 GLU A CA 1
ATOM 2219 C C . GLU A 1 278 ? 20.457 4.053 -19.526 1.00 91.56 278 GLU A C 1
ATOM 2221 O O . GLU A 1 278 ? 20.404 3.408 -20.572 1.00 91.56 278 GLU A O 1
ATOM 2226 N N . GLY A 1 279 ? 20.724 3.483 -18.345 1.00 89.50 279 GLY A N 1
ATOM 2227 C CA . GLY A 1 279 ? 20.919 2.042 -18.179 1.00 89.50 279 GLY A CA 1
ATOM 2228 C C . GLY A 1 279 ? 19.707 1.238 -18.650 1.00 89.50 279 GLY A C 1
ATOM 2229 O O . GLY A 1 279 ? 19.846 0.359 -19.495 1.00 89.50 279 GLY A O 1
ATOM 2230 N N . LEU A 1 280 ? 18.508 1.610 -18.192 1.00 89.62 280 LEU A N 1
ATOM 2231 C CA . LEU A 1 280 ? 17.257 0.968 -18.600 1.00 89.62 280 LEU A CA 1
ATOM 2232 C C . LEU A 1 280 ? 17.033 1.047 -20.117 1.00 89.62 280 LEU A C 1
ATOM 2234 O O . LEU A 1 280 ? 16.657 0.054 -20.736 1.00 89.62 280 LEU A O 1
ATOM 2238 N N . ARG A 1 281 ? 17.284 2.212 -20.728 1.00 92.88 281 ARG A N 1
ATOM 2239 C CA . ARG A 1 281 ? 17.183 2.393 -22.181 1.00 92.88 281 ARG A CA 1
ATOM 2240 C C . ARG A 1 281 ? 18.125 1.441 -22.917 1.00 92.88 281 ARG A C 1
ATOM 2242 O O . ARG A 1 281 ? 17.704 0.789 -23.868 1.00 92.88 281 ARG A O 1
ATOM 2249 N N . ASN A 1 282 ? 19.376 1.346 -22.472 1.00 92.38 282 ASN A N 1
ATOM 2250 C CA . ASN A 1 282 ? 20.371 0.469 -23.085 1.00 92.38 282 ASN A CA 1
ATOM 2251 C C . ASN A 1 282 ? 19.989 -1.012 -22.955 1.00 92.38 282 ASN A C 1
ATOM 2253 O O . ASN A 1 282 ? 20.119 -1.753 -23.927 1.00 92.38 282 ASN A O 1
ATOM 2257 N N . ASP A 1 283 ? 19.470 -1.429 -21.798 1.00 89.31 283 ASP A N 1
ATOM 2258 C CA . ASP A 1 283 ? 19.027 -2.807 -21.572 1.00 89.31 283 ASP A CA 1
ATOM 2259 C C . ASP A 1 283 ? 17.838 -3.177 -22.473 1.00 89.31 283 ASP A C 1
ATOM 2261 O O . ASP A 1 283 ? 17.841 -4.241 -23.096 1.00 89.31 283 ASP A O 1
ATOM 2265 N N . ILE A 1 284 ? 16.848 -2.283 -22.602 1.00 90.75 284 ILE A N 1
ATOM 2266 C CA . ILE A 1 284 ? 15.705 -2.474 -23.510 1.00 90.75 284 ILE A CA 1
ATOM 2267 C C . ILE A 1 284 ? 16.198 -2.587 -24.956 1.00 90.75 284 ILE A C 1
ATOM 2269 O O . ILE A 1 284 ? 15.857 -3.552 -25.638 1.00 90.75 284 ILE A O 1
ATOM 2273 N N . LEU A 1 285 ? 17.048 -1.659 -25.411 1.00 89.81 285 LEU A N 1
ATOM 2274 C CA . LEU A 1 285 ? 17.586 -1.664 -26.776 1.00 89.81 285 LEU A CA 1
ATOM 2275 C C . LEU A 1 285 ? 18.396 -2.930 -27.085 1.00 89.81 285 LEU A C 1
ATOM 2277 O O . LEU A 1 285 ? 18.300 -3.463 -28.191 1.00 89.81 285 LEU A O 1
ATOM 2281 N N . ALA A 1 286 ? 19.179 -3.434 -26.129 1.00 87.06 286 ALA A N 1
ATOM 2282 C CA . ALA A 1 286 ? 19.955 -4.660 -26.302 1.00 87.06 286 ALA A CA 1
ATOM 2283 C C . ALA A 1 286 ? 19.056 -5.895 -26.495 1.00 87.06 286 ALA A C 1
ATOM 2285 O O . ALA A 1 286 ? 19.350 -6.753 -27.332 1.00 87.06 286 ALA A O 1
ATOM 2286 N N . ILE A 1 287 ? 17.944 -5.975 -25.758 1.00 85.00 287 ILE A N 1
ATOM 2287 C CA . ILE A 1 287 ? 16.965 -7.063 -25.895 1.00 85.00 287 ILE A CA 1
ATOM 2288 C C . ILE A 1 287 ? 16.185 -6.917 -27.206 1.00 85.00 287 ILE A C 1
ATOM 2290 O O . ILE A 1 287 ? 16.054 -7.896 -27.933 1.00 85.00 287 ILE A O 1
ATOM 2294 N N . GLU A 1 288 ? 15.738 -5.708 -27.557 1.00 85.50 288 GLU A N 1
ATOM 2295 C CA . GLU A 1 288 ? 15.052 -5.436 -28.833 1.00 85.50 288 GLU A CA 1
ATOM 2296 C C . GLU A 1 288 ? 15.923 -5.764 -30.052 1.00 85.50 288 GLU A C 1
ATOM 2298 O O . GLU A 1 288 ? 15.421 -6.215 -31.077 1.00 85.50 288 GLU A O 1
ATOM 2303 N N . SER A 1 289 ? 17.239 -5.567 -29.939 1.00 82.25 289 SER A N 1
ATOM 2304 C CA . SER A 1 289 ? 18.199 -5.869 -31.009 1.00 82.25 289 SER A CA 1
ATOM 2305 C C . SER A 1 289 ? 18.513 -7.366 -31.140 1.00 82.25 289 SER A C 1
ATOM 2307 O O . SER A 1 289 ? 19.264 -7.762 -32.034 1.00 82.25 289 SER A O 1
ATOM 2309 N N . SER A 1 290 ? 17.983 -8.211 -30.252 1.00 80.38 290 SER A N 1
ATOM 2310 C CA . SER A 1 290 ? 18.195 -9.658 -30.297 1.00 80.38 290 SER A CA 1
ATOM 2311 C C . SER A 1 290 ? 17.269 -10.315 -31.323 1.00 80.38 290 SER A C 1
ATOM 2313 O O . SER A 1 290 ? 16.071 -10.045 -31.372 1.00 80.38 290 SER A O 1
ATOM 2315 N N . HIS A 1 291 ? 17.815 -11.216 -32.144 1.00 67.69 291 HIS A N 1
ATOM 2316 C CA . HIS A 1 291 ? 17.031 -11.927 -33.155 1.00 67.69 291 HIS A CA 1
ATOM 2317 C C . HIS A 1 291 ? 15.852 -12.695 -32.539 1.00 67.69 291 HIS A C 1
ATOM 2319 O O . HIS A 1 291 ? 16.035 -13.461 -31.594 1.00 67.69 291 HIS A O 1
ATOM 2325 N N . GLY A 1 292 ? 14.664 -12.522 -33.126 1.00 67.88 292 GLY A N 1
ATOM 2326 C CA . GLY A 1 292 ? 13.446 -13.253 -32.763 1.00 67.88 292 GLY A CA 1
ATOM 2327 C C . GLY A 1 292 ? 12.589 -12.602 -31.675 1.00 67.88 292 GLY A C 1
ATOM 2328 O O . GLY A 1 292 ? 11.523 -13.130 -31.381 1.00 67.88 292 GLY A O 1
ATOM 2329 N N . VAL A 1 293 ? 13.005 -11.471 -31.095 1.00 77.00 293 VAL A N 1
ATOM 2330 C CA . VAL A 1 293 ? 12.200 -10.728 -30.112 1.00 77.00 293 VAL A CA 1
ATOM 2331 C C . VAL A 1 293 ? 11.150 -9.873 -30.831 1.00 77.00 293 VAL A C 1
ATOM 2333 O O . VAL A 1 293 ? 11.493 -9.027 -31.653 1.00 77.00 293 VAL A O 1
ATOM 2336 N N . GLU A 1 294 ? 9.873 -10.085 -30.515 1.00 80.88 294 GLU A N 1
ATOM 2337 C CA . GLU A 1 294 ? 8.744 -9.309 -31.053 1.00 80.88 294 GLU A CA 1
ATOM 2338 C C . GLU A 1 294 ? 8.289 -8.210 -30.090 1.00 80.88 294 GLU A C 1
ATOM 2340 O O . GLU A 1 294 ? 7.917 -7.116 -30.514 1.00 80.88 294 GLU A O 1
ATOM 2345 N N . GLU A 1 295 ? 8.338 -8.486 -28.787 1.00 87.38 295 GLU A N 1
ATOM 2346 C CA . GLU A 1 295 ? 7.928 -7.551 -27.743 1.00 87.38 295 GLU A CA 1
ATOM 2347 C C . GLU A 1 295 ? 8.924 -7.584 -26.586 1.00 87.38 295 GLU A C 1
ATOM 2349 O O . GLU A 1 295 ? 9.387 -8.647 -26.183 1.00 87.38 295 GLU A O 1
ATOM 2354 N N . VAL A 1 296 ? 9.232 -6.422 -26.011 1.00 89.25 296 VAL A N 1
ATOM 2355 C CA . VAL A 1 296 ? 9.982 -6.337 -24.755 1.00 89.25 296 VAL A CA 1
ATOM 2356 C C . VAL A 1 296 ? 9.045 -5.876 -23.658 1.00 89.25 296 VAL A C 1
ATOM 2358 O O . VAL A 1 296 ? 8.403 -4.829 -23.761 1.00 89.25 296 VAL A O 1
ATOM 2361 N N . THR A 1 297 ? 8.978 -6.661 -22.591 1.00 91.06 297 THR A N 1
ATOM 2362 C CA . THR A 1 297 ? 8.146 -6.380 -21.427 1.00 91.06 297 THR A CA 1
ATOM 2363 C C . THR A 1 297 ? 8.997 -6.194 -20.185 1.00 91.06 297 THR A C 1
ATOM 2365 O O . THR A 1 297 ? 10.089 -6.742 -20.062 1.00 91.06 297 THR A O 1
ATOM 2368 N N . ILE A 1 298 ? 8.487 -5.410 -19.246 1.00 89.69 298 ILE A N 1
ATOM 2369 C CA . ILE A 1 298 ? 9.024 -5.305 -17.895 1.00 89.69 298 ILE A CA 1
ATOM 2370 C C . ILE A 1 298 ? 8.057 -5.954 -16.918 1.00 89.69 298 ILE A C 1
ATOM 2372 O O . ILE A 1 298 ? 6.837 -5.803 -17.030 1.00 89.69 298 ILE A O 1
ATOM 2376 N N . ASN A 1 299 ? 8.594 -6.667 -15.937 1.00 85.19 299 ASN A N 1
ATOM 2377 C CA . ASN A 1 299 ? 7.800 -7.224 -14.858 1.00 85.19 299 ASN A CA 1
ATOM 2378 C C . ASN A 1 299 ? 7.792 -6.268 -13.663 1.00 85.19 299 ASN A C 1
ATOM 2380 O O . ASN A 1 299 ? 8.814 -6.068 -13.004 1.00 85.19 299 ASN A O 1
ATOM 2384 N N . LEU A 1 300 ? 6.623 -5.706 -13.366 1.00 83.00 300 LEU A N 1
ATOM 2385 C CA . LEU A 1 300 ? 6.388 -4.879 -12.190 1.00 83.00 300 LEU A CA 1
ATOM 2386 C C . LEU A 1 300 ? 5.444 -5.637 -11.252 1.00 83.00 300 LEU A C 1
ATOM 2388 O O . LEU A 1 300 ? 4.253 -5.792 -11.519 1.00 83.00 300 LEU A O 1
ATOM 2392 N N . HIS A 1 301 ? 5.984 -6.140 -10.141 1.00 75.31 301 HIS A N 1
ATOM 2393 C CA . HIS A 1 301 ? 5.226 -6.813 -9.074 1.00 75.31 301 HIS A CA 1
ATOM 2394 C C . HIS A 1 301 ? 4.325 -7.978 -9.527 1.00 75.31 301 HIS A C 1
ATOM 2396 O O . HIS A 1 301 ? 3.223 -8.168 -8.993 1.00 75.31 301 HIS A O 1
ATOM 2402 N N . GLY A 1 302 ? 4.813 -8.774 -10.482 1.00 74.88 302 GLY A N 1
ATOM 2403 C CA . GLY A 1 302 ? 4.115 -9.941 -11.020 1.00 74.88 302 GLY A CA 1
ATOM 2404 C C . GLY A 1 302 ? 3.207 -9.627 -12.209 1.00 74.88 302 GLY A C 1
ATOM 2405 O O . GLY A 1 302 ? 2.579 -10.542 -12.734 1.00 74.88 302 GLY A O 1
ATOM 2406 N N . GLU A 1 303 ? 3.143 -8.370 -12.649 1.00 81.62 303 GLU A N 1
ATOM 2407 C CA . GLU A 1 303 ? 2.422 -7.956 -13.850 1.00 81.62 303 GLU A CA 1
ATOM 2408 C C . GLU A 1 303 ? 3.406 -7.524 -14.945 1.00 81.62 303 GLU A C 1
ATOM 2410 O O . GLU A 1 303 ? 4.363 -6.799 -14.682 1.00 81.62 303 GLU A O 1
ATOM 2415 N N . ARG A 1 304 ? 3.178 -7.976 -16.184 1.00 87.00 304 ARG A N 1
ATOM 2416 C CA . ARG A 1 304 ? 3.998 -7.608 -17.349 1.00 87.00 304 ARG A CA 1
ATOM 2417 C C . ARG A 1 304 ? 3.468 -6.340 -18.001 1.00 87.00 304 ARG A C 1
ATOM 2419 O O . ARG A 1 304 ? 2.265 -6.257 -18.239 1.00 87.00 304 ARG A O 1
ATOM 2426 N N . PHE A 1 305 ? 4.334 -5.389 -18.322 1.00 89.94 305 PHE A N 1
ATOM 2427 C CA . PHE A 1 305 ? 4.004 -4.140 -19.015 1.00 89.94 305 PHE A CA 1
ATOM 2428 C C . PHE A 1 305 ? 4.896 -3.971 -20.245 1.00 89.94 305 PHE A C 1
ATOM 2430 O O . PHE A 1 305 ? 6.050 -4.393 -20.180 1.00 89.94 305 PHE A O 1
ATOM 2437 N N . PRO A 1 306 ? 4.425 -3.337 -21.330 1.00 93.06 306 PRO A N 1
ATOM 2438 C CA . PRO A 1 306 ? 5.291 -2.991 -22.451 1.00 93.06 306 PRO A CA 1
ATOM 2439 C C . PRO A 1 306 ? 6.446 -2.097 -21.983 1.00 93.06 306 PRO A C 1
ATOM 2441 O O . PRO A 1 306 ? 6.230 -1.045 -21.375 1.00 93.06 306 PRO A O 1
ATOM 2444 N N . ALA A 1 307 ? 7.688 -2.495 -22.263 1.00 93.06 307 ALA A N 1
ATOM 2445 C CA . ALA A 1 307 ? 8.870 -1.786 -21.774 1.00 93.06 307 ALA A CA 1
ATOM 2446 C C . ALA A 1 307 ? 8.964 -0.360 -22.339 1.00 93.06 307 ALA A C 1
ATOM 2448 O O . ALA A 1 307 ? 9.318 0.573 -21.618 1.00 93.06 307 ALA A O 1
ATOM 2449 N N . ARG A 1 308 ? 8.572 -0.177 -23.607 1.00 91.38 308 ARG A N 1
ATOM 2450 C CA . ARG A 1 308 ? 8.539 1.133 -24.275 1.00 91.38 308 ARG A CA 1
ATOM 2451 C C . ARG A 1 308 ? 7.553 2.107 -23.641 1.00 91.38 308 ARG A C 1
ATOM 2453 O O . ARG A 1 308 ? 7.863 3.287 -23.535 1.00 91.38 308 ARG A O 1
ATOM 2460 N N . GLU A 1 309 ? 6.387 1.629 -23.209 1.00 93.38 309 GLU A N 1
ATOM 2461 C CA . GLU A 1 309 ? 5.373 2.469 -22.559 1.00 93.38 309 GLU A CA 1
ATOM 2462 C C . GLU A 1 309 ? 5.896 3.015 -21.225 1.00 93.38 309 GLU A C 1
ATOM 2464 O O . GLU A 1 309 ? 5.787 4.207 -20.940 1.00 93.38 309 GLU A O 1
ATOM 2469 N N . PHE A 1 310 ? 6.538 2.154 -20.436 1.00 92.25 310 PHE A N 1
ATOM 2470 C CA . PHE A 1 310 ? 7.152 2.557 -19.176 1.00 92.25 310 PHE A CA 1
ATOM 2471 C C . PHE A 1 310 ? 8.342 3.499 -19.379 1.00 92.25 310 PHE A C 1
ATOM 2473 O O . PHE A 1 310 ? 8.439 4.515 -18.692 1.00 92.25 310 PHE A O 1
ATOM 2480 N N . LEU A 1 311 ? 9.218 3.202 -20.345 1.00 93.56 311 LEU A N 1
ATOM 2481 C CA . LEU A 1 311 ? 10.346 4.068 -20.687 1.00 93.56 311 LEU A CA 1
ATOM 2482 C C . LEU A 1 311 ? 9.863 5.464 -21.104 1.00 93.56 311 LEU A C 1
ATOM 2484 O O . LEU A 1 311 ? 10.351 6.456 -20.571 1.00 93.56 311 LEU A O 1
ATOM 2488 N N . ALA A 1 312 ? 8.858 5.543 -21.978 1.00 93.56 312 ALA A N 1
ATOM 2489 C CA . ALA A 1 312 ? 8.283 6.811 -22.417 1.00 93.56 312 ALA A CA 1
ATOM 2490 C C . ALA A 1 312 ? 7.680 7.614 -21.248 1.00 93.56 312 ALA A C 1
ATOM 2492 O O . ALA A 1 312 ? 7.848 8.833 -21.178 1.00 93.56 312 ALA A O 1
ATOM 2493 N N . ALA A 1 313 ? 7.012 6.944 -20.301 1.00 92.62 313 ALA A N 1
ATOM 2494 C CA . ALA A 1 313 ? 6.486 7.595 -19.101 1.00 92.62 313 ALA A CA 1
ATOM 2495 C C . ALA A 1 313 ? 7.604 8.188 -18.223 1.00 92.62 313 ALA A C 1
ATOM 2497 O O . ALA A 1 313 ? 7.472 9.313 -17.739 1.00 92.62 313 ALA A O 1
ATOM 2498 N N . LEU A 1 314 ? 8.721 7.470 -18.057 1.00 91.75 314 LEU A N 1
ATOM 2499 C CA . LEU A 1 314 ? 9.888 7.972 -17.325 1.00 91.75 314 LEU A CA 1
ATOM 2500 C C . LEU A 1 314 ? 10.573 9.141 -18.043 1.00 91.75 314 LEU A C 1
ATOM 2502 O O . LEU A 1 314 ? 10.956 10.115 -17.396 1.00 91.75 314 LEU A O 1
ATOM 2506 N N . GLU A 1 315 ? 10.707 9.071 -19.367 1.00 91.94 315 GLU A N 1
ATOM 2507 C CA . GLU A 1 315 ? 11.328 10.119 -20.188 1.00 91.94 315 GLU A CA 1
ATOM 2508 C C . GLU A 1 315 ? 10.535 11.428 -20.174 1.00 91.94 315 GLU A C 1
ATOM 2510 O O . GLU A 1 315 ? 11.132 12.504 -20.236 1.00 91.94 315 GLU A O 1
ATOM 2515 N N . LYS A 1 316 ? 9.207 11.358 -20.011 1.00 92.12 316 LYS A N 1
ATOM 2516 C CA . LYS A 1 316 ? 8.368 12.546 -19.801 1.00 92.12 316 LYS A CA 1
ATOM 2517 C C . LYS A 1 316 ? 8.751 13.308 -18.525 1.00 92.12 316 LYS A C 1
ATOM 2519 O O . LYS A 1 316 ? 8.573 14.520 -18.457 1.00 92.12 316 LYS A O 1
ATOM 2524 N N . GLY A 1 317 ? 9.274 12.611 -17.512 1.00 85.69 317 GLY A N 1
ATOM 2525 C CA . GLY A 1 317 ? 9.754 13.216 -16.268 1.00 85.69 317 GLY A CA 1
ATOM 2526 C C . GLY A 1 317 ? 8.655 13.774 -15.355 1.00 85.69 317 GLY A C 1
ATOM 2527 O O . GLY A 1 317 ? 8.959 14.494 -14.403 1.00 85.69 317 GLY A O 1
ATOM 2528 N N . GLU A 1 318 ? 7.389 13.461 -15.633 1.00 87.06 318 GLU A N 1
ATOM 2529 C CA . GLU A 1 318 ? 6.231 13.948 -14.884 1.00 87.06 318 GLU A CA 1
ATOM 2530 C C . GLU A 1 318 ? 5.726 12.891 -13.901 1.00 87.06 318 GLU A C 1
ATOM 2532 O O . GLU A 1 318 ? 5.504 11.737 -14.269 1.00 87.06 318 GLU A O 1
ATOM 2537 N N . TYR A 1 319 ? 5.491 13.300 -12.651 1.00 85.56 319 TYR A N 1
ATOM 2538 C CA . TYR A 1 319 ? 4.791 12.457 -11.685 1.00 85.56 319 TYR A CA 1
ATOM 2539 C C . TYR A 1 319 ? 3.352 12.213 -12.138 1.00 85.56 319 TYR A C 1
ATOM 2541 O O . TYR A 1 319 ? 2.652 13.132 -12.562 1.00 85.56 319 TYR A O 1
ATOM 2549 N N . LEU A 1 320 ? 2.905 10.974 -11.992 1.00 84.38 320 LEU A N 1
ATOM 2550 C CA . LEU A 1 320 ? 1.571 10.529 -12.354 1.00 84.38 320 LEU A CA 1
ATOM 2551 C C . LEU A 1 320 ? 0.681 10.478 -11.101 1.00 84.38 320 LEU A C 1
ATOM 2553 O O . LEU A 1 320 ? 1.097 9.996 -10.043 1.00 84.38 320 LEU A O 1
ATOM 2557 N N . ASP A 1 321 ? -0.552 10.971 -11.210 1.00 73.88 321 ASP A N 1
ATOM 2558 C CA . ASP A 1 321 ? -1.483 11.067 -10.083 1.00 73.88 321 ASP A CA 1
ATOM 2559 C C . ASP A 1 321 ? -2.580 10.005 -10.106 1.00 73.88 321 ASP A C 1
ATOM 2561 O O . ASP A 1 321 ? -3.189 9.722 -11.134 1.00 73.88 321 ASP A O 1
ATOM 2565 N N . TYR A 1 322 ? -2.887 9.472 -8.920 1.00 66.19 322 TYR A N 1
ATOM 2566 C CA . TYR A 1 322 ? -4.028 8.587 -8.680 1.00 66.19 322 TYR A CA 1
ATOM 2567 C C . TYR A 1 322 ? -5.255 9.369 -8.229 1.00 66.19 322 TYR A C 1
ATOM 2569 O O . TYR A 1 322 ? -5.669 9.300 -7.065 1.00 66.19 322 TYR A O 1
ATOM 2577 N N . VAL A 1 323 ? -5.864 10.118 -9.140 1.00 59.03 323 VAL A N 1
ATOM 2578 C CA . VAL A 1 323 ? -7.135 10.786 -8.858 1.00 59.03 323 VAL A CA 1
ATOM 2579 C C . VAL A 1 323 ? -8.192 10.234 -9.799 1.00 59.03 323 VAL A C 1
ATOM 2581 O O . VAL A 1 323 ? -8.173 10.509 -10.992 1.00 59.03 323 VAL A O 1
ATOM 2584 N N . ILE A 1 324 ? -9.131 9.455 -9.249 1.00 56.19 324 ILE A N 1
ATOM 2585 C CA . ILE A 1 324 ? -10.419 9.262 -9.910 1.00 56.19 324 ILE A CA 1
ATOM 2586 C C . ILE A 1 324 ? -11.060 10.644 -9.974 1.00 56.19 324 ILE A C 1
ATOM 2588 O O . ILE A 1 324 ? -11.405 11.210 -8.930 1.00 56.19 324 ILE A O 1
ATOM 2592 N N . ASP A 1 325 ? -11.206 11.192 -11.175 1.00 47.12 325 ASP A N 1
ATOM 2593 C CA . ASP A 1 325 ? -12.000 12.397 -11.350 1.00 47.12 325 ASP A CA 1
ATOM 2594 C C . ASP A 1 325 ? -13.479 12.008 -11.301 1.00 47.12 325 ASP A C 1
ATOM 2596 O O . ASP A 1 325 ? -14.031 11.391 -12.220 1.00 47.12 325 ASP A O 1
ATOM 2600 N N . PHE A 1 326 ? -14.122 12.299 -10.169 1.00 47.69 326 PHE A N 1
ATOM 2601 C CA . PHE A 1 326 ? -15.566 12.195 -10.055 1.00 47.69 326 PHE A CA 1
ATOM 2602 C C . PHE A 1 326 ? -16.180 13.363 -10.814 1.00 47.69 326 PHE A C 1
ATOM 2604 O O . PHE A 1 326 ? -16.455 14.397 -10.207 1.00 47.69 326 PHE A O 1
ATOM 2611 N N . GLU A 1 327 ? -16.437 13.196 -12.117 1.00 42.66 327 GLU A N 1
ATOM 2612 C CA . GLU A 1 327 ? -17.316 14.112 -12.843 1.00 42.66 327 GLU A CA 1
ATOM 2613 C C . GLU A 1 327 ? -18.603 14.262 -12.026 1.00 42.66 327 GLU A C 1
ATOM 2615 O O . GLU A 1 327 ? -19.406 13.323 -11.929 1.00 42.66 327 GLU A O 1
ATOM 2620 N N . ARG A 1 328 ? -18.794 15.430 -11.404 1.00 40.97 328 ARG A N 1
ATOM 2621 C CA . ARG A 1 328 ? -20.103 15.813 -10.886 1.00 40.97 328 ARG A CA 1
ATOM 2622 C C . ARG A 1 328 ? -20.995 15.875 -12.107 1.00 40.97 328 ARG A C 1
ATOM 2624 O O . ARG A 1 328 ? -20.714 16.666 -13.005 1.00 40.97 328 ARG A O 1
ATOM 2631 N N . ASP A 1 329 ? -22.032 15.044 -12.150 1.00 41.97 329 ASP A N 1
ATOM 2632 C CA . ASP A 1 329 ? -23.084 15.231 -13.141 1.00 41.97 329 ASP A CA 1
ATOM 2633 C C . ASP A 1 329 ? -23.483 16.704 -13.073 1.00 41.97 329 ASP A C 1
ATOM 2635 O O . ASP A 1 329 ? -23.823 17.212 -11.996 1.00 41.97 329 ASP A O 1
ATOM 2639 N N . ALA A 1 330 ? -23.322 17.419 -14.190 1.00 37.69 330 ALA A N 1
ATOM 2640 C CA . ALA A 1 330 ? -23.753 18.802 -14.274 1.00 37.69 330 ALA A CA 1
ATOM 2641 C C . ALA A 1 330 ? -25.204 18.843 -13.773 1.00 37.69 330 ALA A C 1
ATOM 2643 O O . ALA A 1 330 ? -25.987 17.969 -14.167 1.00 37.69 330 ALA A O 1
ATOM 2644 N N . PRO A 1 331 ? -25.574 19.782 -12.881 1.00 39.06 331 PRO A N 1
ATOM 2645 C CA . PRO A 1 331 ? -26.941 19.848 -12.395 1.00 39.06 331 PRO A CA 1
ATOM 2646 C C . PRO A 1 331 ? -27.845 19.894 -13.619 1.00 39.06 331 PRO A C 1
ATOM 2648 O O . PRO A 1 331 ? -27.663 20.759 -14.480 1.00 39.06 331 PRO A O 1
ATOM 2651 N N . ALA A 1 332 ? -28.751 18.915 -13.725 1.00 39.44 332 ALA A N 1
ATOM 2652 C CA . ALA A 1 332 ? -29.733 18.868 -14.792 1.00 39.44 332 ALA A CA 1
ATOM 2653 C C . ALA A 1 332 ? -30.321 20.272 -14.898 1.00 39.44 332 ALA A C 1
ATOM 2655 O O . ALA A 1 332 ? -30.863 20.784 -13.911 1.00 39.44 332 ALA A O 1
ATOM 2656 N N . LYS A 1 333 ? -30.114 20.929 -16.049 1.00 34.19 333 LYS A N 1
ATOM 2657 C CA . LYS A 1 333 ? -30.713 22.232 -16.319 1.00 34.19 333 LYS A CA 1
ATOM 2658 C C . LYS A 1 333 ? -32.194 22.061 -16.019 1.00 34.19 333 LYS A C 1
ATOM 2660 O O . LYS A 1 333 ? -32.878 21.331 -16.730 1.00 34.19 333 LYS A O 1
ATOM 2665 N N . ARG A 1 334 ? -32.669 22.683 -14.938 1.00 37.75 334 ARG A N 1
ATOM 2666 C CA . ARG A 1 334 ? -34.097 22.877 -14.734 1.00 37.75 334 ARG A CA 1
ATOM 2667 C C . ARG A 1 334 ? -34.523 23.757 -15.898 1.00 37.75 334 ARG A C 1
ATOM 2669 O O . ARG A 1 334 ? -34.210 24.943 -15.917 1.00 37.75 334 ARG A O 1
ATOM 2676 N N . THR A 1 335 ? -35.103 23.142 -16.919 1.00 40.41 335 THR A N 1
ATOM 2677 C CA . THR A 1 335 ? -35.890 23.865 -17.908 1.00 40.41 335 THR A CA 1
ATOM 2678 C C . THR A 1 335 ? -37.004 24.554 -17.134 1.00 40.41 335 THR A C 1
ATOM 2680 O O . THR A 1 335 ? -37.704 23.893 -16.363 1.00 40.41 335 THR A O 1
ATOM 2683 N N . ALA A 1 336 ? -37.028 25.880 -17.251 1.00 39.66 336 ALA A N 1
ATOM 2684 C CA . ALA A 1 336 ? -38.035 26.751 -16.664 1.00 39.66 336 ALA A CA 1
ATOM 2685 C C . ALA A 1 336 ? -39.434 26.419 -17.189 1.00 39.66 336 ALA A C 1
ATOM 2687 O O . ALA A 1 336 ? -39.520 25.962 -18.355 1.00 39.66 336 ALA A O 1
#